Protein AF-A0A9D1VPW2-F1 (afdb_monomer_lite)

Structure (mmCIF, N/CA/C/O backbone):
data_AF-A0A9D1VPW2-F1
#
_entry.id   AF-A0A9D1VPW2-F1
#
loop_
_atom_site.group_PDB
_atom_site.id
_atom_site.type_symbol
_atom_site.label_atom_id
_atom_site.label_alt_id
_atom_site.label_comp_id
_atom_site.label_asym_id
_atom_site.label_entity_id
_atom_site.label_seq_id
_atom_site.pdbx_PDB_ins_code
_atom_site.Cartn_x
_atom_site.Cartn_y
_atom_site.Cartn_z
_atom_site.occupancy
_atom_site.B_iso_or_equiv
_atom_site.auth_seq_id
_atom_site.auth_comp_id
_atom_site.auth_asym_id
_atom_site.auth_atom_id
_atom_site.pdbx_PDB_model_num
ATOM 1 N N . MET A 1 1 ? -0.327 17.593 -20.119 1.00 51.06 1 MET A N 1
ATOM 2 C CA . MET A 1 1 ? -1.692 17.065 -19.848 1.00 51.06 1 MET A CA 1
ATOM 3 C C . MET A 1 1 ? -1.658 15.830 -18.951 1.00 51.06 1 MET A C 1
ATOM 5 O O . MET A 1 1 ? -2.557 15.690 -18.134 1.00 51.06 1 MET A O 1
ATOM 9 N N . THR A 1 2 ? -0.638 14.973 -19.061 1.00 62.41 2 THR A N 1
ATOM 10 C CA . THR A 1 2 ? -0.392 13.809 -18.189 1.00 62.41 2 THR A CA 1
ATOM 11 C C . THR A 1 2 ? -0.230 14.168 -16.709 1.00 62.41 2 THR A C 1
ATOM 13 O O . THR A 1 2 ? -0.818 13.493 -15.874 1.00 62.41 2 THR A O 1
ATOM 16 N N . ASP A 1 3 ? 0.438 15.274 -16.379 1.00 76.75 3 ASP A N 1
ATOM 17 C CA . ASP A 1 3 ? 0.755 15.612 -14.979 1.00 76.75 3 ASP A CA 1
ATOM 18 C C . ASP A 1 3 ? -0.491 15.855 -14.121 1.00 76.75 3 ASP A C 1
ATOM 20 O O . ASP A 1 3 ? -0.584 15.372 -12.997 1.00 76.75 3 ASP A O 1
ATOM 24 N N . TRP A 1 4 ? -1.509 16.532 -14.663 1.00 81.88 4 TRP A N 1
ATOM 25 C CA . TRP A 1 4 ? -2.765 16.753 -13.937 1.00 81.88 4 TRP A CA 1
ATOM 26 C C . TRP A 1 4 ? -3.542 15.450 -13.712 1.00 81.88 4 TRP A C 1
ATOM 28 O O . TRP A 1 4 ? -4.166 15.265 -12.668 1.00 81.88 4 TRP A O 1
ATOM 38 N N . LEU A 1 5 ? -3.485 14.527 -14.678 1.00 84.75 5 LEU A N 1
ATOM 39 C CA . LEU A 1 5 ? -4.103 13.208 -14.548 1.00 84.75 5 LEU A CA 1
ATOM 40 C C . LEU A 1 5 ? -3.389 12.365 -13.488 1.00 84.75 5 LEU A C 1
ATOM 42 O O . LEU A 1 5 ? -4.061 11.718 -12.691 1.00 84.75 5 LEU A O 1
ATOM 46 N N . ILE A 1 6 ? -2.057 12.416 -13.434 1.00 84.06 6 ILE A N 1
ATOM 47 C CA . ILE A 1 6 ? -1.252 11.719 -12.422 1.00 84.06 6 ILE A CA 1
ATOM 48 C C . ILE A 1 6 ? -1.510 12.311 -11.034 1.00 84.06 6 ILE A C 1
ATOM 50 O O . ILE A 1 6 ? -1.742 11.566 -10.086 1.00 84.06 6 ILE A O 1
ATOM 54 N N . LEU A 1 7 ? -1.578 13.640 -10.906 1.00 83.88 7 LEU A N 1
ATOM 55 C CA . LEU A 1 7 ? -1.932 14.297 -9.644 1.00 83.88 7 LEU A CA 1
ATOM 56 C C . LEU A 1 7 ? -3.319 13.881 -9.150 1.00 83.88 7 LEU A C 1
ATOM 58 O O . LEU A 1 7 ? -3.482 13.545 -7.976 1.00 83.88 7 LEU A O 1
ATOM 62 N N . PHE A 1 8 ? -4.313 13.874 -10.040 1.00 87.50 8 PHE A N 1
ATOM 63 C CA . PHE A 1 8 ? -5.665 13.438 -9.702 1.00 87.50 8 PHE A CA 1
ATOM 64 C C . PHE A 1 8 ? -5.707 11.949 -9.337 1.00 87.50 8 PHE A C 1
ATOM 66 O O . PHE A 1 8 ? -6.354 11.567 -8.363 1.00 87.50 8 PHE A O 1
ATOM 73 N N . SER A 1 9 ? -4.970 11.118 -10.072 1.00 88.94 9 SER A N 1
ATOM 74 C CA . SER A 1 9 ? -4.816 9.693 -9.787 1.00 88.94 9 SER A CA 1
ATOM 75 C C . SER A 1 9 ? -4.226 9.458 -8.394 1.00 88.94 9 SER A C 1
ATOM 77 O O . SER A 1 9 ? -4.825 8.756 -7.580 1.00 88.94 9 SER A O 1
ATOM 79 N N . ASN A 1 10 ? -3.121 10.136 -8.071 1.00 86.75 10 ASN A N 1
ATOM 80 C CA . ASN A 1 10 ? -2.448 10.052 -6.776 1.00 86.75 10 ASN A CA 1
ATOM 81 C C . ASN A 1 10 ? -3.337 10.564 -5.633 1.00 86.75 10 ASN A C 1
ATOM 83 O O . ASN A 1 10 ? -3.337 9.986 -4.547 1.00 86.75 10 ASN A O 1
ATOM 87 N N . PHE A 1 11 ? -4.143 11.604 -5.875 1.00 89.38 11 PHE A N 1
ATOM 88 C CA . PHE A 1 11 ? -5.146 12.072 -4.917 1.00 89.38 11 PHE A CA 1
ATOM 89 C C . PHE A 1 11 ? -6.186 10.986 -4.602 1.00 89.38 11 PHE A C 1
ATOM 91 O O . PHE A 1 11 ? -6.494 10.747 -3.428 1.00 89.38 11 PHE A O 1
ATOM 98 N N . ILE A 1 12 ? -6.724 10.306 -5.622 1.00 91.19 12 ILE A N 1
ATOM 99 C CA . ILE A 1 12 ? -7.716 9.249 -5.391 1.00 91.19 12 ILE A CA 1
ATOM 100 C C . ILE A 1 12 ? -7.062 8.031 -4.733 1.00 91.19 12 ILE A C 1
ATOM 102 O O . ILE A 1 12 ? -7.609 7.520 -3.758 1.00 91.19 12 ILE A O 1
ATOM 106 N N . ALA A 1 13 ? -5.897 7.593 -5.213 1.00 90.31 13 ALA A N 1
ATOM 107 C CA . ALA A 1 13 ? -5.154 6.471 -4.642 1.00 90.31 13 ALA A CA 1
ATOM 108 C C . ALA A 1 13 ? -4.843 6.709 -3.152 1.00 90.31 13 ALA A C 1
ATOM 110 O O . ALA A 1 13 ? -5.187 5.882 -2.305 1.00 90.31 13 ALA A O 1
ATOM 111 N N . GLY A 1 14 ? -4.326 7.896 -2.806 1.00 88.75 14 GLY A N 1
ATOM 112 C CA . GLY A 1 14 ? -4.100 8.311 -1.420 1.00 88.75 14 GLY A CA 1
ATOM 113 C C . GLY A 1 14 ? -5.382 8.321 -0.584 1.00 88.75 14 GLY A C 1
ATOM 114 O O . GLY A 1 14 ? -5.411 7.791 0.526 1.00 88.75 14 GLY A O 1
ATOM 115 N N . SER A 1 15 ? -6.485 8.829 -1.139 1.00 90.38 15 SER A N 1
ATOM 116 C CA . SER A 1 15 ? -7.789 8.826 -0.461 1.00 90.38 15 SER A CA 1
ATOM 117 C C . SER A 1 15 ? -8.291 7.408 -0.177 1.00 90.38 15 SER A C 1
ATOM 119 O O . SER A 1 15 ? -8.693 7.112 0.948 1.00 90.38 15 SER A O 1
ATOM 121 N N . VAL A 1 16 ? -8.235 6.512 -1.171 1.00 92.62 16 VAL A N 1
ATOM 122 C CA . VAL A 1 16 ? -8.598 5.093 -1.023 1.00 92.62 16 VAL A CA 1
ATOM 123 C C . VAL A 1 16 ? -7.750 4.455 0.070 1.00 92.62 16 VAL A C 1
ATOM 125 O O . VAL A 1 16 ? -8.297 3.833 0.980 1.00 92.62 16 VAL A O 1
ATOM 128 N N . ARG A 1 17 ? -6.433 4.658 0.023 1.00 91.88 17 ARG A N 1
ATOM 129 C CA . ARG A 1 17 ? -5.486 4.090 0.980 1.00 91.88 17 ARG A CA 1
ATOM 130 C C . ARG A 1 17 ? -5.805 4.486 2.421 1.00 91.88 17 ARG A C 1
ATOM 132 O O . ARG A 1 17 ? -5.914 3.606 3.275 1.00 91.88 17 ARG A O 1
ATOM 139 N N . ILE A 1 18 ? -6.021 5.773 2.689 1.00 91.00 18 ILE A N 1
ATOM 140 C CA . ILE A 1 18 ? -6.328 6.269 4.040 1.00 91.00 18 ILE A CA 1
ATOM 141 C C . ILE A 1 18 ? -7.706 5.789 4.508 1.00 91.00 18 ILE A C 1
ATOM 143 O O . ILE A 1 18 ? -7.852 5.348 5.649 1.00 91.00 18 ILE A O 1
ATOM 147 N N . ILE A 1 19 ? -8.718 5.820 3.636 1.00 91.75 19 ILE A N 1
ATOM 148 C CA . ILE A 1 19 ? -10.070 5.353 3.973 1.00 91.75 19 ILE A CA 1
ATOM 149 C C . ILE A 1 19 ? -10.047 3.861 4.331 1.00 91.75 19 ILE A C 1
ATOM 151 O O . ILE A 1 19 ? -10.606 3.472 5.359 1.00 91.75 19 ILE A O 1
ATOM 155 N N . VAL A 1 20 ? -9.365 3.031 3.534 1.00 92.12 20 VAL A N 1
ATOM 156 C CA . VAL A 1 20 ? -9.185 1.601 3.823 1.00 92.12 20 VAL A CA 1
ATOM 157 C C . VAL A 1 20 ? -8.483 1.403 5.168 1.00 92.12 20 VAL A C 1
ATOM 159 O O . VAL A 1 20 ? -8.943 0.582 5.963 1.00 92.12 20 VAL A O 1
ATOM 162 N N . CYS A 1 21 ? -7.443 2.190 5.468 1.00 91.19 21 CYS A N 1
ATOM 163 C CA . CYS A 1 21 ? -6.749 2.134 6.756 1.00 91.19 21 CYS A CA 1
ATOM 164 C C . CYS A 1 21 ? -7.699 2.387 7.932 1.00 91.19 21 CYS A C 1
ATOM 166 O O . CYS A 1 21 ? -7.775 1.577 8.854 1.00 91.19 21 CYS A O 1
ATOM 168 N N . LEU A 1 22 ? -8.483 3.469 7.885 1.00 89.31 22 LEU A N 1
ATOM 169 C CA . LEU A 1 22 ? -9.436 3.803 8.948 1.00 89.31 22 LEU A CA 1
ATOM 170 C C . LEU A 1 22 ? -10.475 2.697 9.140 1.00 89.31 22 LEU A C 1
ATOM 172 O O . LEU A 1 22 ? -10.828 2.341 10.266 1.00 89.31 22 LEU A O 1
ATOM 176 N N . PHE A 1 23 ? -10.961 2.106 8.052 1.00 88.69 23 PHE A N 1
ATOM 177 C CA . PHE A 1 23 ? -11.876 0.978 8.145 1.00 88.69 23 PHE A CA 1
ATOM 178 C C . PHE A 1 23 ? -11.222 -0.267 8.764 1.00 88.69 23 PHE A C 1
ATOM 180 O O . PHE A 1 23 ? -11.854 -0.924 9.596 1.00 88.69 23 PHE A O 1
ATOM 187 N N . LEU A 1 24 ? -9.967 -0.571 8.419 1.00 87.94 24 LEU A N 1
ATOM 188 C CA . LEU A 1 24 ? -9.200 -1.650 9.047 1.00 87.94 24 LEU A CA 1
ATOM 189 C C . LEU A 1 24 ? -8.972 -1.390 10.537 1.00 87.94 24 LEU A C 1
ATOM 191 O O . LEU A 1 24 ? -9.174 -2.301 11.334 1.00 87.94 24 LEU A O 1
ATOM 195 N N . ILE A 1 25 ? -8.630 -0.162 10.929 1.00 86.50 25 ILE A N 1
ATOM 196 C CA . ILE A 1 25 ? -8.447 0.227 12.333 1.00 86.50 25 ILE A CA 1
ATOM 197 C C . ILE A 1 25 ? -9.754 0.042 13.117 1.00 86.50 25 ILE A C 1
ATOM 199 O O . ILE A 1 25 ? -9.755 -0.628 14.151 1.00 86.50 25 ILE A O 1
ATOM 203 N N . SER A 1 26 ? -10.884 0.544 12.600 1.00 85.25 26 SER A N 1
ATOM 204 C CA . SER A 1 26 ? -12.208 0.326 13.211 1.00 85.25 26 SER A CA 1
ATOM 205 C C . SER A 1 26 ? -12.510 -1.160 13.385 1.00 85.25 26 SER A C 1
ATOM 207 O O . SER A 1 26 ? -13.009 -1.583 14.427 1.00 85.25 26 SER A O 1
ATOM 209 N N . ARG A 1 27 ? -12.170 -1.976 12.386 1.00 83.38 27 ARG A N 1
ATOM 210 C CA . ARG A 1 27 ? -12.429 -3.413 12.408 1.00 83.38 27 ARG A CA 1
ATOM 211 C C . ARG A 1 27 ? -11.525 -4.166 13.386 1.00 83.38 27 ARG A C 1
ATOM 213 O O . ARG A 1 27 ? -12.014 -5.010 14.131 1.00 83.38 27 ARG A O 1
ATOM 220 N N . LEU A 1 28 ? -10.225 -3.887 13.373 1.00 81.38 28 LEU A N 1
ATOM 221 C CA . LEU A 1 28 ? -9.210 -4.610 14.143 1.00 81.38 28 LEU A CA 1
ATOM 222 C C . LEU A 1 28 ? -9.193 -4.204 15.617 1.00 81.38 28 LEU A C 1
ATOM 224 O O . LEU A 1 28 ? -8.917 -5.048 16.470 1.00 81.38 28 LEU A O 1
ATOM 228 N N . LEU A 1 29 ? -9.517 -2.949 15.928 1.00 80.19 29 LEU A N 1
ATOM 229 C CA . LEU A 1 29 ? -9.608 -2.450 17.303 1.00 80.19 29 LEU A CA 1
ATOM 230 C C . LEU A 1 29 ? -11.037 -2.430 17.848 1.00 80.19 29 LEU A C 1
ATOM 232 O O . LEU A 1 29 ? -11.242 -1.988 18.973 1.00 80.19 29 LEU A O 1
ATOM 236 N N . SER A 1 30 ? -12.024 -2.890 17.071 1.00 77.88 30 SER A N 1
ATOM 237 C CA . SER A 1 30 ? -13.451 -2.735 17.397 1.00 77.88 30 SER A CA 1
ATOM 238 C C . SER A 1 30 ? -13.831 -1.277 17.715 1.00 77.88 30 SER A C 1
ATOM 240 O O . SER A 1 30 ? -14.738 -1.017 18.503 1.00 77.88 30 SER A O 1
ATOM 242 N N . ALA A 1 31 ? -13.113 -0.328 17.113 1.00 79.19 31 ALA A N 1
ATOM 243 C CA . ALA A 1 31 ? -13.279 1.102 17.319 1.00 79.19 31 ALA A CA 1
ATOM 244 C C . ALA A 1 31 ? -14.425 1.665 16.463 1.00 79.19 31 ALA A C 1
ATOM 246 O O . ALA A 1 31 ? -14.935 0.998 15.550 1.00 79.19 31 ALA A O 1
ATOM 247 N N . LYS A 1 32 ? -14.834 2.912 16.733 1.00 82.62 32 LYS A N 1
ATOM 248 C CA . LYS A 1 32 ? -15.934 3.560 16.001 1.00 82.62 32 LYS A CA 1
ATOM 249 C C . LYS A 1 32 ? -15.642 3.593 14.495 1.00 82.62 32 LYS A C 1
ATOM 251 O O . LYS A 1 32 ? -14.521 3.854 14.055 1.00 82.62 32 LYS A O 1
ATOM 256 N N . LYS A 1 33 ? -16.667 3.298 13.689 1.00 83.50 33 LYS A N 1
ATOM 257 C CA . LYS A 1 33 ? -16.562 3.341 12.224 1.00 83.50 33 LYS A CA 1
ATOM 258 C C . LYS A 1 33 ? -16.308 4.778 11.758 1.00 83.50 33 LYS A C 1
ATOM 260 O O . LYS A 1 33 ? -16.861 5.698 12.360 1.00 83.50 33 LYS A O 1
ATOM 265 N N . PRO A 1 34 ? -15.523 4.984 10.686 1.00 83.94 34 PRO A N 1
ATOM 266 C CA . PRO A 1 34 ? -15.299 6.323 10.159 1.00 83.94 34 PRO A CA 1
ATOM 267 C C . PRO A 1 34 ? -16.621 6.919 9.651 1.00 83.94 34 PRO A C 1
ATOM 269 O O . PRO A 1 34 ? -17.276 6.367 8.766 1.00 83.94 34 PRO A O 1
ATOM 272 N N . GLU A 1 35 ? -17.035 8.042 10.238 1.00 87.25 35 GLU A N 1
ATOM 273 C CA . GLU A 1 35 ? -18.237 8.773 9.829 1.00 87.25 35 GLU A CA 1
ATOM 274 C C . GLU A 1 35 ? -18.001 9.602 8.556 1.00 87.25 35 GLU A C 1
ATOM 276 O O . GLU A 1 35 ? -16.866 9.869 8.161 1.00 87.25 35 GLU A O 1
ATOM 281 N N . LYS A 1 36 ? -19.079 10.124 7.952 1.00 87.62 36 LYS A N 1
ATOM 282 C CA . LYS A 1 36 ? -18.999 11.021 6.780 1.00 87.62 36 LYS A CA 1
ATOM 283 C C . LYS A 1 36 ? -18.067 12.221 7.005 1.00 87.62 36 LYS A C 1
ATOM 285 O O . LYS A 1 36 ? -17.377 12.633 6.080 1.00 87.62 36 LYS A O 1
ATOM 290 N N . LYS A 1 37 ? -18.019 12.754 8.232 1.00 86.50 37 LYS A N 1
ATOM 291 C CA . LYS A 1 37 ? -17.115 13.854 8.615 1.00 86.50 37 LYS A CA 1
ATOM 292 C C . LYS A 1 37 ? -15.643 13.438 8.572 1.00 86.50 37 LYS A C 1
ATOM 294 O O . LYS A 1 37 ? -14.814 14.210 8.106 1.00 86.50 37 LYS A O 1
ATOM 299 N N . SER A 1 38 ? -15.340 12.214 9.005 1.00 84.88 38 SER A N 1
ATOM 300 C CA . SER A 1 38 ? -13.993 11.643 8.938 1.00 84.88 38 SER A CA 1
ATOM 301 C C . SER A 1 38 ? -13.552 11.477 7.485 1.00 84.88 38 SER A C 1
ATOM 303 O O . SER A 1 38 ? -12.475 11.934 7.119 1.00 84.88 38 SER A O 1
ATOM 305 N N . ILE A 1 39 ? -14.429 10.941 6.630 1.00 89.38 39 ILE A N 1
ATOM 306 C CA . ILE A 1 39 ? -14.157 10.797 5.192 1.00 89.38 39 ILE A CA 1
ATOM 307 C C . ILE A 1 39 ? -13.929 12.168 4.538 1.00 89.38 39 ILE A C 1
ATOM 309 O O . ILE A 1 39 ? -12.975 12.335 3.785 1.00 89.38 39 ILE A O 1
ATOM 313 N N . ALA A 1 40 ? -14.753 13.171 4.856 1.00 90.00 40 ALA A N 1
ATOM 314 C CA . ALA A 1 40 ? -14.568 14.528 4.344 1.00 90.00 40 ALA A CA 1
ATOM 315 C C . ALA A 1 40 ? -13.229 15.146 4.789 1.00 90.00 40 ALA A C 1
ATOM 317 O O . ALA A 1 40 ? -12.556 15.779 3.979 1.00 90.00 40 ALA A O 1
ATOM 318 N N . MET A 1 41 ? -12.816 14.927 6.045 1.00 90.56 41 MET A N 1
ATOM 319 C CA . MET A 1 41 ? -11.515 15.389 6.540 1.00 90.56 41 MET A CA 1
ATOM 320 C C . MET A 1 41 ? -10.350 14.686 5.836 1.00 90.56 41 MET A C 1
ATOM 322 O O . MET A 1 41 ? -9.376 15.348 5.494 1.00 90.56 41 MET A O 1
ATOM 326 N N . VAL A 1 42 ? -10.459 13.381 5.568 1.00 90.56 42 VAL A N 1
ATOM 327 C CA . VAL A 1 42 ? -9.453 12.640 4.790 1.00 90.56 42 VAL A CA 1
ATOM 328 C C . VAL A 1 42 ? -9.321 13.226 3.390 1.00 90.56 42 VAL A C 1
ATOM 330 O O . VAL A 1 42 ? -8.214 13.556 2.980 1.00 90.56 42 VAL A O 1
ATOM 333 N N . LEU A 1 43 ? -10.435 13.417 2.678 1.00 91.94 43 LEU A N 1
ATOM 334 C CA . LEU A 1 43 ? -10.417 13.990 1.329 1.00 91.94 43 LEU A CA 1
ATOM 335 C C . LEU A 1 43 ? -9.796 15.392 1.322 1.00 91.94 43 LEU A C 1
ATOM 337 O O . LEU A 1 43 ? -8.948 15.686 0.483 1.00 91.94 43 LEU A O 1
ATOM 341 N N . ALA A 1 44 ? -10.164 16.242 2.285 1.00 92.00 44 ALA A N 1
ATOM 342 C CA . ALA A 1 44 ? -9.576 17.571 2.421 1.00 92.00 44 ALA A CA 1
ATOM 343 C C . ALA A 1 44 ? -8.068 17.506 2.728 1.00 92.00 44 ALA A C 1
ATOM 345 O O . ALA A 1 44 ? -7.285 18.236 2.123 1.00 92.00 44 ALA A O 1
ATOM 346 N N . GLY A 1 45 ? -7.653 16.610 3.627 1.00 89.88 45 GLY A N 1
ATOM 347 C CA . GLY A 1 45 ? -6.255 16.425 4.009 1.00 89.88 45 GLY A CA 1
ATOM 348 C C . GLY A 1 45 ? -5.389 15.913 2.858 1.00 89.88 45 GLY A C 1
ATOM 349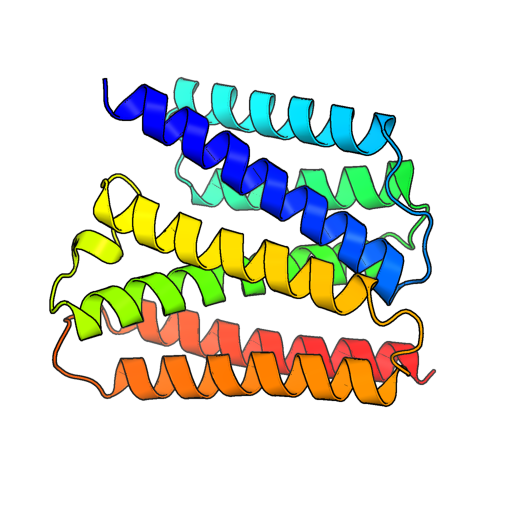 O O . GLY A 1 45 ? -4.339 16.487 2.589 1.00 89.88 45 GLY A O 1
ATOM 350 N N . VAL A 1 46 ? -5.840 14.892 2.124 1.00 91.31 46 VAL A N 1
ATOM 351 C CA . VAL A 1 46 ? -5.109 14.350 0.964 1.00 91.31 46 VAL A CA 1
ATOM 352 C C . VAL A 1 46 ? -5.034 15.375 -0.168 1.00 91.31 46 VAL A C 1
ATOM 354 O O . VAL A 1 46 ? -3.992 15.493 -0.818 1.00 91.31 46 VAL A O 1
ATOM 357 N N . ALA A 1 47 ? -6.098 16.157 -0.390 1.00 89.94 47 ALA A N 1
ATOM 358 C CA . ALA A 1 47 ? -6.087 17.247 -1.367 1.00 89.94 47 ALA A CA 1
ATOM 359 C C . ALA A 1 47 ? -5.044 18.304 -0.989 1.00 89.94 47 ALA A C 1
ATOM 361 O O . ALA A 1 47 ? -4.222 18.688 -1.817 1.00 89.94 47 ALA A O 1
ATOM 362 N N . PHE A 1 48 ? -5.033 18.720 0.279 1.00 90.19 48 PHE A N 1
ATOM 363 C CA . PHE A 1 48 ? -4.079 19.693 0.799 1.00 90.19 48 PHE A CA 1
ATOM 364 C C . PHE A 1 48 ? -2.629 19.207 0.682 1.00 90.19 48 PHE A C 1
ATOM 366 O O . PHE A 1 48 ? -1.786 19.934 0.159 1.00 90.19 48 PHE A O 1
ATOM 373 N N . ILE A 1 49 ? -2.352 17.961 1.085 1.00 88.12 49 ILE A N 1
ATOM 374 C CA . ILE A 1 49 ? -1.033 17.328 0.933 1.00 88.12 49 ILE A CA 1
ATOM 375 C C . ILE A 1 49 ? -0.621 17.315 -0.543 1.00 88.12 49 ILE A C 1
ATOM 377 O O . ILE A 1 49 ? 0.488 17.722 -0.878 1.00 88.12 49 ILE A O 1
ATOM 381 N N . SER A 1 50 ? -1.523 16.909 -1.440 1.00 86.31 50 SER A N 1
ATOM 382 C CA . SER A 1 50 ? -1.229 16.818 -2.874 1.00 86.31 50 SER A CA 1
ATOM 383 C C . SER A 1 50 ? -0.905 18.177 -3.499 1.00 86.31 50 SER A C 1
ATOM 385 O O . SER A 1 50 ? 0.019 18.260 -4.305 1.00 86.31 50 SER A O 1
ATOM 387 N N . ILE A 1 51 ? -1.619 19.238 -3.108 1.00 85.75 51 ILE A N 1
ATOM 388 C CA . ILE A 1 51 ? -1.367 20.606 -3.582 1.00 85.75 51 ILE A CA 1
ATOM 389 C C . ILE A 1 51 ? -0.019 21.114 -3.063 1.00 85.75 51 ILE A C 1
ATOM 391 O O . ILE A 1 51 ? 0.790 21.604 -3.845 1.00 85.75 51 ILE A O 1
ATOM 395 N N . ILE A 1 52 ? 0.248 20.973 -1.762 1.00 87.06 52 ILE A N 1
ATOM 396 C CA . ILE A 1 52 ? 1.498 21.454 -1.157 1.00 87.06 52 ILE A CA 1
ATOM 397 C C . ILE A 1 52 ? 2.712 20.769 -1.772 1.00 87.06 52 ILE A C 1
ATOM 399 O O . ILE A 1 52 ? 3.671 21.442 -2.141 1.00 87.06 52 ILE A O 1
ATOM 403 N N . LEU A 1 53 ? 2.678 19.444 -1.904 1.00 83.75 53 LEU A N 1
ATOM 404 C CA . LEU A 1 53 ? 3.808 18.703 -2.459 1.00 83.75 53 LEU A CA 1
ATOM 405 C C . LEU A 1 53 ? 4.060 19.070 -3.919 1.00 83.75 53 LEU A C 1
ATOM 407 O O . LEU A 1 53 ? 5.215 19.194 -4.310 1.00 83.75 53 LEU A O 1
ATOM 411 N N . ASN A 1 54 ? 2.999 19.304 -4.697 1.00 82.62 54 ASN A N 1
ATOM 412 C CA . ASN A 1 54 ? 3.134 19.751 -6.079 1.00 82.62 54 ASN A CA 1
ATOM 413 C C . ASN A 1 54 ? 3.744 21.159 -6.180 1.00 82.62 54 ASN A C 1
ATOM 415 O O . ASN A 1 54 ? 4.611 21.376 -7.017 1.00 82.62 54 ASN A O 1
ATOM 419 N N . VAL A 1 55 ? 3.343 22.091 -5.308 1.00 83.69 55 VAL A N 1
ATOM 420 C CA . VAL A 1 55 ? 3.879 23.464 -5.295 1.00 83.69 55 VAL A CA 1
ATOM 421 C C . VAL A 1 55 ? 5.344 23.503 -4.853 1.00 83.69 55 VAL A C 1
ATOM 423 O O . VAL A 1 55 ? 6.124 24.277 -5.399 1.00 83.69 55 VAL A O 1
ATOM 426 N N . ILE A 1 56 ? 5.723 22.691 -3.862 1.00 83.88 56 ILE A N 1
ATOM 427 C CA . ILE A 1 56 ? 7.084 22.688 -3.299 1.00 83.88 56 ILE A CA 1
ATOM 428 C C . ILE A 1 56 ? 8.023 21.756 -4.093 1.00 83.88 56 ILE A C 1
ATOM 430 O O . ILE A 1 56 ? 9.240 21.879 -3.990 1.00 83.88 56 ILE A O 1
ATOM 434 N N . GLY A 1 57 ? 7.486 20.845 -4.911 1.00 75.25 57 GLY A N 1
ATOM 435 C CA . GLY A 1 57 ? 8.278 19.866 -5.664 1.00 75.25 57 GLY A CA 1
ATOM 436 C C . GLY A 1 57 ? 8.935 18.813 -4.765 1.00 75.25 57 GLY A C 1
ATOM 437 O O . GLY A 1 57 ? 10.048 18.368 -5.034 1.00 75.25 57 GLY A O 1
ATOM 438 N N . LEU A 1 58 ? 8.282 18.454 -3.655 1.00 74.94 58 LEU A N 1
ATOM 439 C CA . LEU A 1 58 ? 8.809 17.475 -2.701 1.00 74.94 58 LEU A CA 1
ATOM 440 C C . LEU A 1 58 ? 8.579 16.038 -3.187 1.00 74.94 58 LEU A C 1
ATOM 442 O O . LEU A 1 58 ? 7.529 15.718 -3.736 1.00 74.94 58 LEU A O 1
ATOM 446 N N . SER A 1 59 ? 9.556 15.169 -2.908 1.00 76.69 59 SER A N 1
ATOM 447 C CA . SER A 1 59 ? 9.521 13.733 -3.222 1.00 76.69 59 SER A CA 1
ATOM 448 C C . SER A 1 59 ? 8.334 13.003 -2.571 1.00 76.69 59 SER A C 1
ATOM 450 O O . SER A 1 59 ? 7.898 13.353 -1.469 1.00 76.69 59 SER A O 1
ATOM 452 N N . ASP A 1 60 ? 7.884 11.913 -3.201 1.00 73.94 60 ASP A N 1
ATOM 453 C CA . ASP A 1 60 ? 6.860 10.984 -2.694 1.00 73.94 60 ASP A CA 1
ATOM 454 C C . ASP A 1 60 ? 7.164 10.395 -1.306 1.00 73.94 60 ASP A C 1
ATOM 456 O O . ASP A 1 60 ? 6.255 9.980 -0.577 1.00 73.94 60 ASP A O 1
ATOM 460 N N . PHE A 1 61 ? 8.425 10.429 -0.873 1.00 75.81 61 PHE A N 1
ATOM 461 C CA . PHE A 1 61 ? 8.786 10.104 0.503 1.00 75.81 61 PHE A CA 1
ATOM 462 C C . PHE A 1 61 ? 8.043 10.993 1.519 1.00 75.81 61 PHE A C 1
ATOM 464 O O . PHE A 1 61 ? 7.462 10.499 2.490 1.00 75.81 61 PHE A O 1
ATOM 471 N N . TYR A 1 62 ? 7.975 12.304 1.266 1.00 79.75 62 TYR A N 1
ATOM 472 C CA . TYR A 1 62 ? 7.265 13.249 2.133 1.00 79.75 62 TYR A CA 1
ATOM 473 C C . TYR A 1 62 ? 5.750 13.044 2.085 1.00 79.75 62 TYR A C 1
ATOM 475 O O . TYR A 1 62 ? 5.080 13.208 3.107 1.00 79.75 62 TYR A O 1
ATOM 483 N N . ARG A 1 63 ? 5.215 12.635 0.927 1.00 83.44 63 ARG A N 1
ATOM 484 C CA . ARG A 1 63 ? 3.804 12.258 0.773 1.00 83.44 63 ARG A CA 1
ATOM 485 C C . ARG A 1 63 ? 3.427 11.146 1.740 1.00 83.44 63 ARG A C 1
ATOM 487 O O . ARG A 1 63 ? 2.502 11.315 2.529 1.00 83.44 63 ARG A O 1
ATOM 494 N N . THR A 1 64 ? 4.207 10.071 1.738 1.00 80.06 64 THR A N 1
ATOM 495 C CA . THR A 1 64 ? 3.980 8.898 2.591 1.00 80.06 64 THR A CA 1
ATOM 496 C C . THR A 1 64 ? 3.994 9.268 4.077 1.00 80.06 64 THR A C 1
ATOM 498 O O . THR A 1 64 ? 3.111 8.856 4.833 1.00 80.06 64 THR A O 1
ATOM 501 N N . ILE A 1 65 ? 4.941 10.113 4.506 1.00 83.38 65 ILE A N 1
ATOM 502 C CA . ILE A 1 65 ? 5.010 10.595 5.896 1.00 83.38 65 ILE A CA 1
ATOM 503 C C . ILE A 1 65 ? 3.764 11.412 6.264 1.00 83.38 65 ILE A C 1
ATOM 505 O O . ILE A 1 65 ? 3.139 11.158 7.295 1.00 83.38 65 ILE A O 1
ATOM 509 N N . LEU A 1 66 ? 3.388 12.390 5.435 1.00 86.19 66 LEU A N 1
ATOM 510 C CA . LEU A 1 66 ? 2.245 13.264 5.709 1.00 86.19 66 LEU A CA 1
ATOM 511 C C . LEU A 1 66 ? 0.919 12.495 5.730 1.00 86.19 66 LEU A C 1
ATOM 513 O O . LEU A 1 66 ? 0.074 12.749 6.588 1.00 86.19 66 LEU A O 1
ATOM 517 N N . GLU A 1 67 ? 0.744 11.529 4.832 1.00 85.44 67 GLU A N 1
ATOM 518 C CA . GLU A 1 67 ? -0.444 10.675 4.791 1.00 85.44 67 GLU A CA 1
ATOM 519 C C . GLU A 1 67 ? -0.516 9.748 6.013 1.00 85.44 67 GLU A C 1
ATOM 521 O O . GLU A 1 67 ? -1.589 9.596 6.600 1.00 85.44 67 GLU A O 1
ATOM 526 N N . THR A 1 68 ? 0.625 9.230 6.484 1.00 81.94 68 THR A N 1
ATOM 527 C CA . THR A 1 68 ? 0.702 8.473 7.745 1.00 81.94 68 THR A CA 1
ATOM 528 C C . THR A 1 68 ? 0.240 9.327 8.928 1.00 81.94 68 THR A C 1
ATOM 530 O O . THR A 1 68 ? -0.575 8.891 9.744 1.00 81.94 68 THR A O 1
ATOM 533 N N . ILE A 1 69 ? 0.717 10.574 9.017 1.00 85.44 69 ILE A N 1
ATOM 534 C CA . ILE A 1 69 ? 0.297 11.515 10.065 1.00 85.44 69 ILE A CA 1
ATOM 535 C C . ILE A 1 69 ? -1.210 11.785 9.963 1.00 85.44 69 ILE A C 1
ATOM 537 O O . ILE A 1 69 ? -1.908 11.764 10.980 1.00 85.44 69 ILE A O 1
ATOM 541 N N . LEU A 1 70 ? -1.734 11.982 8.750 1.00 86.69 70 LEU A N 1
ATOM 542 C CA . LEU A 1 70 ? -3.158 12.214 8.518 1.00 86.69 70 LEU A CA 1
ATOM 543 C C . LEU A 1 70 ? -4.019 11.024 8.971 1.00 86.69 70 LEU A C 1
ATOM 545 O O . LEU A 1 70 ? -5.042 11.245 9.624 1.00 86.69 70 LEU A O 1
ATOM 549 N N . ILE A 1 71 ? -3.599 9.782 8.695 1.00 82.88 71 ILE A N 1
ATOM 550 C CA . ILE A 1 71 ? -4.263 8.561 9.188 1.00 82.88 71 ILE A CA 1
ATOM 551 C C . ILE A 1 71 ? -4.363 8.590 10.708 1.00 82.88 71 ILE A C 1
ATOM 553 O O . ILE A 1 71 ? -5.445 8.392 11.258 1.00 82.88 71 ILE A O 1
ATOM 557 N N . VAL A 1 72 ? -3.249 8.857 11.388 1.00 79.94 72 VAL A N 1
ATOM 558 C CA . VAL A 1 72 ? -3.178 8.837 12.854 1.00 79.94 72 VAL A CA 1
ATOM 559 C C . VAL A 1 72 ? -4.082 9.902 13.461 1.00 79.94 72 VAL A C 1
ATOM 561 O O . VAL A 1 72 ? -4.829 9.618 14.400 1.00 79.94 72 VAL A O 1
ATOM 564 N N . VAL A 1 73 ? -4.042 11.121 12.918 1.00 83.75 73 VAL A N 1
ATOM 565 C CA . VAL A 1 73 ? -4.901 12.224 13.362 1.00 83.75 73 VAL A CA 1
ATOM 566 C C . VAL A 1 73 ? -6.371 11.857 13.162 1.00 83.75 73 VAL A C 1
ATOM 568 O O . VAL A 1 73 ? -7.164 11.993 14.091 1.00 83.75 73 VAL A O 1
ATOM 571 N N . CYS A 1 74 ? -6.735 11.312 11.998 1.00 83.12 74 CYS A N 1
ATOM 572 C CA . CYS A 1 74 ? -8.110 10.907 11.716 1.00 83.12 74 CYS A CA 1
ATOM 573 C C . CYS A 1 74 ? -8.579 9.754 12.619 1.00 83.12 74 CYS A C 1
ATOM 575 O O . CYS A 1 74 ? -9.679 9.819 13.169 1.00 83.12 74 CYS A O 1
ATOM 577 N N . ALA A 1 75 ? -7.753 8.726 12.820 1.00 79.94 75 ALA A N 1
ATOM 578 C CA . ALA A 1 75 ? -8.069 7.604 13.699 1.00 79.94 75 ALA A CA 1
ATOM 579 C C . ALA A 1 75 ? -8.287 8.082 15.142 1.00 79.94 75 ALA A C 1
ATOM 581 O O . ALA A 1 75 ? -9.303 7.767 15.763 1.00 79.94 75 ALA A O 1
ATOM 582 N N . ARG A 1 76 ? -7.399 8.942 15.655 1.00 79.75 76 ARG A N 1
ATOM 583 C CA . ARG A 1 76 ? -7.522 9.500 17.005 1.00 79.75 76 ARG A CA 1
ATOM 584 C C . ARG A 1 76 ? -8.768 10.371 17.163 1.00 79.75 76 ARG A C 1
ATOM 586 O O . ARG A 1 76 ? -9.505 10.202 18.129 1.00 79.75 76 ARG A O 1
ATOM 593 N N . CYS A 1 77 ? -8.997 11.300 16.236 1.00 78.75 77 CYS A N 1
ATOM 594 C CA . CYS A 1 77 ? -10.080 12.276 16.346 1.00 78.75 77 CYS A CA 1
ATOM 595 C C . CYS A 1 77 ? -11.470 11.666 16.142 1.00 78.75 77 CYS A C 1
ATOM 597 O O . CYS A 1 77 ? -12.421 12.148 16.750 1.00 78.75 77 CYS A O 1
ATOM 599 N N . PHE A 1 78 ? -11.607 10.637 15.299 1.00 77.19 78 PHE A N 1
ATOM 600 C CA . PHE A 1 78 ? -12.924 10.106 14.921 1.00 77.19 78 PHE A CA 1
ATOM 601 C C . PHE A 1 78 ? -13.204 8.683 15.394 1.00 77.19 78 PHE A C 1
ATOM 603 O O . PHE A 1 78 ? -14.370 8.301 15.465 1.00 77.19 78 PHE A O 1
ATOM 610 N N . GLN A 1 79 ? -12.179 7.886 15.695 1.00 77.81 79 GLN A N 1
ATOM 611 C CA . GLN A 1 79 ? -12.357 6.484 16.084 1.00 77.81 79 GLN A CA 1
ATOM 612 C C . GLN A 1 79 ? -12.099 6.242 17.572 1.00 77.81 79 GLN A C 1
ATOM 614 O O . GLN A 1 79 ? -12.331 5.129 18.037 1.00 77.81 79 GLN A O 1
ATOM 619 N N . GLU A 1 80 ? -11.667 7.273 18.316 1.00 76.62 80 GLU A N 1
ATOM 620 C CA . GLU A 1 80 ? -11.364 7.217 19.759 1.00 76.62 80 GLU A CA 1
ATOM 621 C C . GLU A 1 80 ? -10.390 6.081 20.117 1.00 76.62 80 GLU A C 1
ATOM 623 O O . GLU A 1 80 ? -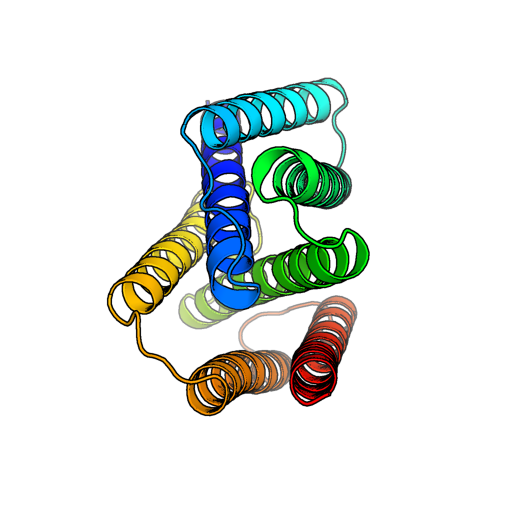10.405 5.530 21.215 1.00 76.62 80 GLU A O 1
ATOM 628 N N . THR A 1 81 ? -9.530 5.706 19.170 1.00 72.38 81 THR A N 1
ATOM 629 C CA . THR A 1 81 ? -8.551 4.637 19.356 1.00 72.38 81 THR A CA 1
ATOM 630 C C . THR A 1 81 ? -7.452 5.057 20.316 1.00 72.38 81 THR A C 1
ATOM 632 O O . THR A 1 81 ? -6.997 6.204 20.271 1.00 72.38 81 THR A O 1
ATOM 635 N N . ASP A 1 82 ? -6.945 4.102 21.102 1.00 78.75 82 ASP A N 1
ATOM 636 C CA . ASP A 1 82 ? -5.682 4.272 21.819 1.00 78.75 82 ASP A CA 1
ATOM 637 C C . ASP A 1 82 ? -4.600 4.719 20.825 1.00 78.75 82 ASP A C 1
ATOM 639 O O . ASP A 1 82 ? -4.305 4.026 19.844 1.00 78.75 82 ASP A O 1
ATOM 643 N N . THR A 1 83 ? -4.031 5.899 21.079 1.00 75.19 83 THR A N 1
ATOM 644 C CA . THR A 1 83 ? -3.070 6.556 20.189 1.00 75.19 83 THR A CA 1
ATOM 645 C C . THR A 1 83 ? -1.906 5.638 19.821 1.00 75.19 83 THR A C 1
ATOM 647 O O . THR A 1 83 ? -1.465 5.656 18.676 1.00 75.19 83 THR A O 1
ATOM 650 N N . ARG A 1 84 ? -1.432 4.802 20.756 1.00 81.56 84 ARG A N 1
ATOM 651 C CA . ARG A 1 84 ? -0.303 3.887 20.545 1.00 81.56 84 ARG A CA 1
ATOM 652 C C . ARG A 1 84 ? -0.662 2.782 19.557 1.00 81.56 84 ARG A C 1
ATOM 654 O O . ARG A 1 84 ? 0.107 2.506 18.641 1.00 81.56 84 ARG A O 1
ATOM 661 N N . MET A 1 85 ? -1.827 2.161 19.726 1.00 83.50 85 MET A N 1
ATOM 662 C CA . MET A 1 85 ? -2.253 1.052 18.868 1.00 83.50 85 MET A CA 1
ATOM 663 C C . MET A 1 85 ? -2.718 1.543 17.488 1.00 83.50 85 MET A C 1
ATOM 665 O O . MET A 1 85 ? -2.450 0.888 16.482 1.00 83.50 85 MET A O 1
ATOM 669 N N . GLY A 1 86 ? -3.349 2.721 17.426 1.00 81.25 86 GLY A N 1
ATOM 670 C CA . GLY A 1 86 ? -3.685 3.392 16.167 1.00 81.25 86 GLY A CA 1
ATOM 671 C C . GLY A 1 86 ? -2.442 3.784 15.362 1.00 81.25 86 GLY A C 1
ATOM 672 O O . GLY A 1 86 ? -2.393 3.524 14.163 1.00 81.25 86 GLY A O 1
ATOM 673 N N . LEU A 1 87 ? -1.410 4.327 16.024 1.00 81.25 87 LEU A N 1
ATOM 674 C CA . LEU A 1 87 ? -0.102 4.607 15.414 1.00 81.25 87 LEU A CA 1
ATOM 675 C C . LEU A 1 87 ? 0.557 3.345 14.867 1.00 81.25 87 LEU A C 1
ATOM 677 O O . LEU A 1 87 ? 1.010 3.340 13.727 1.00 81.25 87 LEU A O 1
ATOM 681 N N . PHE A 1 88 ? 0.579 2.279 15.669 1.00 87.69 88 PHE A N 1
ATOM 682 C CA . PHE A 1 88 ? 1.140 0.995 15.266 1.00 87.69 88 PHE A CA 1
ATOM 683 C C . PHE A 1 88 ? 0.465 0.478 13.988 1.00 87.69 88 PHE A C 1
ATOM 685 O O . PHE A 1 88 ? 1.135 0.219 12.991 1.00 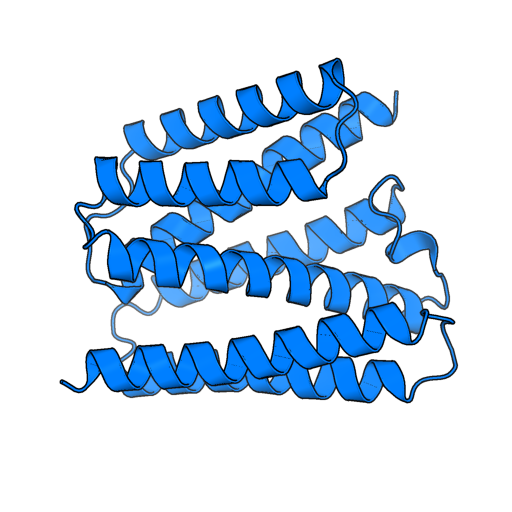87.69 88 PHE A O 1
ATOM 692 N N . LEU A 1 89 ? -0.868 0.383 13.987 1.00 87.81 89 LEU A N 1
ATOM 693 C CA . LEU A 1 89 ? -1.627 -0.100 12.833 1.00 87.81 89 LEU A CA 1
ATOM 694 C C . LEU A 1 89 ? -1.462 0.801 11.608 1.00 87.81 89 LEU A C 1
ATOM 696 O O . LEU A 1 89 ? -1.247 0.278 10.522 1.00 87.81 89 LEU A O 1
ATOM 700 N N . GLY A 1 90 ? -1.538 2.124 11.775 1.00 87.25 90 GLY A N 1
ATOM 701 C CA . GLY A 1 90 ? -1.390 3.074 10.672 1.00 87.25 90 GLY A CA 1
ATOM 702 C C . GLY A 1 90 ? -0.010 2.999 10.022 1.00 87.25 90 GLY A C 1
ATOM 703 O O . GLY A 1 90 ? 0.090 2.888 8.805 1.00 87.25 90 GLY A O 1
ATOM 704 N N . PHE A 1 91 ? 1.050 2.974 10.829 1.00 87.62 91 PHE A N 1
ATOM 705 C CA . PHE A 1 91 ? 2.424 2.905 10.337 1.00 87.62 91 PHE A CA 1
ATOM 706 C C . PHE A 1 91 ? 2.718 1.590 9.603 1.00 87.62 91 PHE A C 1
ATOM 708 O O . PHE A 1 91 ? 3.213 1.600 8.478 1.00 87.62 91 PHE A O 1
ATOM 715 N N . PHE A 1 92 ? 2.377 0.444 10.202 1.00 91.31 92 PHE A N 1
ATOM 716 C CA . PHE A 1 92 ? 2.612 -0.848 9.552 1.00 91.31 92 PHE A CA 1
ATOM 717 C C . PHE A 1 92 ? 1.698 -1.083 8.353 1.00 91.31 92 PHE A C 1
ATOM 719 O O . PHE A 1 92 ? 2.104 -1.761 7.412 1.00 91.31 92 PHE A O 1
ATOM 726 N N . TYR A 1 93 ? 0.494 -0.511 8.354 1.00 91.88 93 TYR A N 1
ATOM 727 C CA . TYR A 1 93 ? -0.361 -0.504 7.177 1.00 91.88 93 TYR A CA 1
ATOM 728 C C . TYR A 1 93 ? 0.294 0.260 6.025 1.00 91.88 93 TYR A C 1
ATOM 730 O O . TYR A 1 93 ? 0.361 -0.274 4.927 1.00 91.88 93 TYR A O 1
ATOM 738 N N . GLU A 1 94 ? 0.827 1.457 6.268 1.00 90.69 94 GLU A N 1
ATOM 739 C CA . GLU A 1 94 ? 1.515 2.249 5.240 1.00 90.69 94 GLU A CA 1
ATOM 740 C C . GLU A 1 94 ? 2.711 1.506 4.639 1.00 90.69 94 GLU A C 1
ATOM 742 O O . GLU A 1 94 ? 2.826 1.406 3.417 1.00 90.69 94 GLU A O 1
ATOM 747 N N . ILE A 1 95 ? 3.532 0.870 5.484 1.00 91.56 95 ILE A N 1
ATOM 748 C CA . ILE A 1 95 ? 4.614 -0.007 5.016 1.00 91.56 95 ILE A CA 1
ATOM 749 C C . ILE A 1 95 ? 4.058 -1.155 4.168 1.00 91.56 95 ILE A C 1
ATOM 751 O O . ILE A 1 95 ? 4.597 -1.443 3.101 1.00 91.56 95 ILE A O 1
ATOM 755 N N . ALA A 1 96 ? 2.982 -1.810 4.613 1.00 94.25 96 ALA A N 1
ATOM 756 C CA . ALA A 1 96 ? 2.382 -2.919 3.879 1.00 94.25 96 ALA A CA 1
ATOM 757 C C . ALA A 1 96 ? 1.843 -2.478 2.514 1.00 94.25 96 ALA A C 1
ATOM 759 O O . ALA A 1 96 ? 2.045 -3.188 1.531 1.00 94.25 96 ALA A O 1
ATOM 760 N N . VAL A 1 97 ? 1.189 -1.317 2.431 1.00 93.25 97 VAL A N 1
ATOM 761 C CA . VAL A 1 97 ? 0.674 -0.795 1.162 1.00 93.25 97 VAL A CA 1
ATOM 762 C C . VAL A 1 97 ? 1.820 -0.449 0.214 1.00 93.25 97 VAL A C 1
ATOM 764 O O . VAL A 1 97 ? 1.784 -0.878 -0.936 1.00 93.25 97 VAL A O 1
ATOM 767 N N . ALA A 1 98 ? 2.857 0.245 0.692 1.00 92.44 98 ALA A N 1
ATOM 768 C CA . ALA A 1 98 ? 4.031 0.570 -0.117 1.00 92.44 98 ALA A CA 1
ATOM 769 C C . ALA A 1 98 ? 4.735 -0.698 -0.636 1.00 92.44 98 ALA A C 1
ATOM 771 O O . ALA A 1 98 ? 5.035 -0.805 -1.825 1.00 92.44 98 ALA A O 1
ATOM 772 N N . PHE A 1 99 ? 4.919 -1.688 0.241 1.00 95.31 99 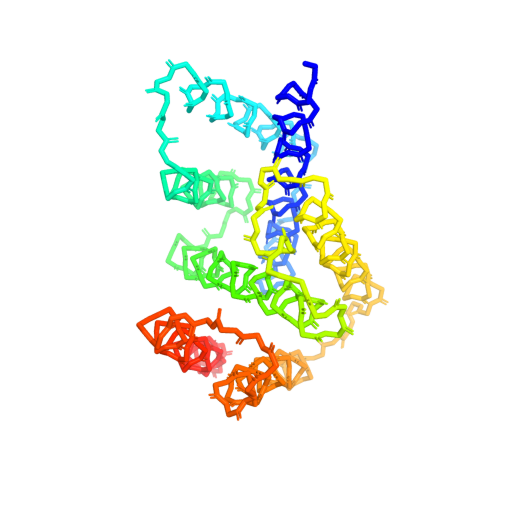PHE A N 1
ATOM 773 C CA . PHE A 1 99 ? 5.523 -2.977 -0.091 1.00 95.31 99 PHE A CA 1
ATOM 774 C C . PHE A 1 99 ? 4.730 -3.743 -1.146 1.00 95.31 99 PHE A C 1
ATOM 776 O O . PHE A 1 99 ? 5.290 -4.198 -2.143 1.00 95.31 99 PHE A O 1
ATOM 783 N N . TRP A 1 100 ? 3.414 -3.858 -0.967 1.00 96.12 100 TRP A N 1
ATOM 784 C CA . TRP A 1 100 ? 2.575 -4.554 -1.934 1.00 96.12 100 TRP A CA 1
ATOM 785 C C . TRP A 1 100 ? 2.460 -3.807 -3.259 1.00 96.12 100 TRP A C 1
ATOM 787 O O . TRP A 1 100 ? 2.466 -4.456 -4.301 1.00 96.12 100 TRP A O 1
ATOM 797 N N . GLN A 1 101 ? 2.404 -2.475 -3.251 1.00 95.06 101 GLN A N 1
ATOM 798 C CA . GLN A 1 101 ? 2.413 -1.688 -4.482 1.00 95.06 101 GLN A CA 1
ATOM 799 C C . GLN A 1 101 ? 3.691 -1.943 -5.290 1.00 95.06 101 GLN A C 1
ATOM 801 O O . GLN A 1 101 ? 3.600 -2.228 -6.485 1.00 95.06 101 GLN A O 1
ATOM 806 N N . PHE A 1 102 ? 4.856 -1.917 -4.633 1.00 95.00 102 PHE A N 1
ATOM 807 C CA . PHE A 1 102 ? 6.126 -2.267 -5.266 1.00 95.00 102 PHE A CA 1
ATOM 808 C C . PHE A 1 102 ? 6.107 -3.694 -5.818 1.00 95.00 102 PHE A C 1
ATOM 810 O O . PHE A 1 102 ? 6.436 -3.892 -6.984 1.00 95.00 102 PHE A O 1
ATOM 817 N N . LEU A 1 103 ? 5.674 -4.682 -5.027 1.00 96.06 103 LEU A N 1
ATOM 818 C CA . LEU A 1 103 ? 5.604 -6.071 -5.484 1.00 96.06 103 LEU A CA 1
ATOM 819 C C . LEU A 1 103 ? 4.706 -6.230 -6.711 1.00 96.06 103 LEU A C 1
ATOM 821 O O . LEU A 1 103 ? 5.097 -6.892 -7.669 1.00 96.06 103 LEU A O 1
ATOM 825 N N . PHE A 1 104 ? 3.520 -5.620 -6.710 1.00 94.62 104 PHE A N 1
ATOM 826 C CA . PHE A 1 104 ? 2.612 -5.670 -7.856 1.00 94.62 104 PHE A CA 1
ATOM 827 C C . PHE A 1 104 ? 3.242 -5.050 -9.103 1.00 94.62 104 PHE A C 1
ATOM 829 O O . PHE A 1 104 ? 3.199 -5.654 -10.175 1.00 94.62 104 PHE A O 1
ATOM 836 N N . ALA A 1 105 ? 3.856 -3.875 -8.965 1.00 95.62 105 ALA A N 1
ATOM 837 C CA . ALA A 1 105 ? 4.544 -3.198 -10.055 1.00 95.62 105 ALA A CA 1
ATOM 838 C C . ALA A 1 105 ? 5.728 -4.014 -10.593 1.00 95.62 105 ALA A C 1
ATOM 840 O O . ALA A 1 105 ? 5.840 -4.211 -11.803 1.00 95.62 105 ALA A O 1
ATOM 841 N N . ALA A 1 106 ? 6.563 -4.555 -9.706 1.00 95.94 106 ALA A N 1
ATOM 842 C CA . ALA A 1 106 ? 7.722 -5.356 -10.069 1.00 95.94 106 ALA A CA 1
ATOM 843 C C . ALA A 1 106 ? 7.321 -6.655 -10.776 1.00 95.94 106 ALA A C 1
ATOM 845 O O . ALA A 1 106 ? 7.864 -6.971 -11.831 1.00 95.94 106 ALA A O 1
ATOM 846 N N . TRP A 1 107 ? 6.326 -7.380 -10.257 1.00 96.38 107 TRP A N 1
ATOM 847 C CA . TRP A 1 107 ? 5.850 -8.614 -10.881 1.00 96.38 107 TRP A CA 1
ATOM 848 C C . TRP A 1 107 ? 5.166 -8.370 -12.225 1.00 96.38 107 TRP A C 1
ATOM 850 O O . TRP A 1 107 ? 5.385 -9.143 -13.155 1.00 96.38 107 TRP A O 1
ATOM 860 N N . LEU A 1 108 ? 4.409 -7.280 -12.385 1.00 95.62 108 LEU A N 1
ATOM 861 C CA . LEU A 1 108 ? 3.931 -6.865 -13.708 1.00 95.62 108 LEU A CA 1
ATOM 862 C C . LEU A 1 108 ? 5.109 -6.547 -14.638 1.00 95.62 108 LEU A C 1
ATOM 864 O O . LEU A 1 108 ? 5.129 -7.009 -15.778 1.00 95.62 108 LEU A O 1
ATOM 868 N N . GLY A 1 109 ? 6.127 -5.843 -14.142 1.00 95.62 109 GLY A N 1
ATOM 869 C CA . GLY A 1 109 ? 7.351 -5.564 -14.888 1.00 95.62 109 GLY A CA 1
ATOM 870 C C . GLY A 1 109 ? 8.086 -6.828 -15.341 1.00 95.62 109 GLY A C 1
ATOM 871 O O . GLY A 1 109 ? 8.519 -6.897 -16.487 1.00 95.62 109 GLY A O 1
ATOM 872 N N . VAL A 1 110 ? 8.155 -7.863 -14.500 1.00 95.50 110 VAL A N 1
ATOM 873 C CA . VAL A 1 110 ? 8.716 -9.180 -14.850 1.00 95.50 110 VAL A CA 1
ATOM 874 C C . VAL A 1 110 ? 7.854 -9.889 -15.900 1.00 95.50 110 VAL A C 1
ATOM 876 O O . VAL A 1 110 ? 8.380 -10.356 -16.910 1.00 95.50 110 VAL A O 1
ATOM 879 N N . LEU A 1 111 ? 6.529 -9.936 -15.711 1.00 95.25 111 LEU A N 1
ATOM 880 C CA . LEU A 1 111 ? 5.595 -10.606 -16.629 1.00 95.25 111 LEU A CA 1
ATOM 881 C C . LEU A 1 111 ? 5.610 -9.987 -18.033 1.00 95.25 111 LEU A C 1
ATOM 883 O O . LEU A 1 111 ? 5.597 -10.710 -19.030 1.00 95.25 111 LEU A O 1
ATOM 887 N N . PHE A 1 112 ? 5.668 -8.658 -18.111 1.00 94.62 112 PHE A N 1
ATOM 888 C CA . PHE A 1 112 ? 5.681 -7.906 -19.367 1.00 94.62 112 PHE A CA 1
ATOM 889 C C . PHE A 1 112 ? 7.090 -7.525 -19.840 1.00 94.62 112 PHE A C 1
ATOM 891 O O . PHE A 1 112 ? 7.225 -6.874 -20.875 1.00 94.62 112 PHE A O 1
ATOM 898 N N . ARG A 1 113 ? 8.134 -7.939 -19.110 1.00 93.19 113 ARG A N 1
ATOM 899 C CA . ARG A 1 113 ? 9.551 -7.644 -19.391 1.00 93.19 113 ARG A CA 1
ATOM 900 C C . ARG A 1 113 ? 9.830 -6.150 -19.592 1.00 93.19 113 ARG A C 1
ATOM 902 O O . ARG A 1 113 ? 10.547 -5.766 -20.513 1.00 93.19 113 ARG A O 1
ATOM 909 N N . SER A 1 114 ? 9.231 -5.304 -18.757 1.00 93.00 114 SER A N 1
ATOM 910 C CA . SER A 1 114 ? 9.313 -3.848 -18.881 1.00 93.00 114 SER A CA 1
ATOM 911 C C . SER A 1 114 ? 9.532 -3.171 -17.522 1.00 93.00 114 SER A C 1
ATOM 913 O O . SER A 1 114 ? 8.675 -3.294 -16.645 1.00 93.00 114 SER A O 1
ATOM 915 N N . PRO A 1 115 ? 10.619 -2.395 -17.341 1.00 92.38 115 PRO A N 1
ATOM 916 C CA . PRO A 1 115 ? 10.862 -1.642 -16.106 1.00 92.38 115 PRO A CA 1
ATOM 917 C C . PRO A 1 115 ? 9.901 -0.468 -15.914 1.00 92.38 115 PRO A C 1
ATOM 919 O O . PRO A 1 115 ? 9.780 0.043 -14.808 1.00 92.38 115 PRO A O 1
ATOM 922 N N . ILE A 1 116 ? 9.178 -0.062 -16.962 1.00 92.88 116 ILE A N 1
ATOM 923 C CA . ILE A 1 116 ? 8.296 1.114 -16.946 1.00 92.88 116 ILE A CA 1
ATOM 924 C C . ILE A 1 116 ? 7.155 0.947 -15.921 1.00 92.88 116 ILE A C 1
ATOM 926 O O . ILE A 1 116 ? 6.634 1.930 -15.409 1.00 92.88 116 ILE A O 1
ATOM 930 N N . PHE A 1 117 ? 6.795 -0.289 -15.555 1.00 92.94 117 PHE A N 1
ATOM 931 C CA . PHE A 1 117 ? 5.809 -0.548 -14.499 1.00 92.94 117 PHE A CA 1
ATOM 932 C C . PHE A 1 117 ? 6.254 -0.080 -13.103 1.00 92.94 117 PHE A C 1
ATOM 934 O O . PHE A 1 117 ? 5.391 0.165 -12.265 1.00 92.94 117 PHE A O 1
ATOM 941 N N . LEU A 1 118 ? 7.562 0.059 -12.854 1.00 91.31 118 LEU A N 1
ATOM 942 C CA . LEU A 1 118 ? 8.106 0.585 -11.595 1.00 91.31 118 LEU A CA 1
ATOM 943 C C . LEU A 1 118 ? 8.118 2.119 -11.540 1.00 91.31 118 LEU A C 1
ATOM 945 O O . LEU A 1 118 ? 8.268 2.684 -10.460 1.00 91.31 118 LEU A O 1
ATOM 949 N N . ASP A 1 119 ? 7.946 2.790 -12.680 1.00 90.88 119 ASP A N 1
ATOM 950 C CA . ASP A 1 119 ? 7.867 4.245 -12.758 1.00 90.88 119 ASP A CA 1
ATOM 951 C C . ASP A 1 119 ? 6.402 4.700 -12.682 1.00 90.88 119 ASP A C 1
ATOM 953 O O . ASP A 1 119 ? 5.656 4.669 -13.670 1.00 90.88 119 ASP A O 1
ATOM 957 N N . TYR A 1 120 ? 5.995 5.128 -11.484 1.00 88.06 120 TYR A N 1
ATOM 958 C CA . TYR A 1 120 ? 4.635 5.573 -11.177 1.00 88.06 120 TYR A CA 1
ATOM 959 C C . TYR A 1 120 ? 4.239 6.886 -11.860 1.00 88.06 120 TYR A C 1
ATOM 961 O O . TYR A 1 120 ? 3.055 7.224 -11.856 1.00 88.06 120 TYR A O 1
ATOM 969 N N . GLU A 1 121 ? 5.169 7.610 -12.483 1.00 86.44 121 GLU A N 1
ATOM 970 C CA . GLU A 1 121 ? 4.845 8.790 -13.290 1.00 86.44 121 GLU A CA 1
ATOM 971 C C . GLU A 1 121 ? 4.406 8.408 -14.712 1.00 86.44 121 GLU A C 1
ATOM 973 O O . GLU A 1 121 ? 3.855 9.223 -15.452 1.00 86.44 121 GLU A O 1
ATOM 978 N N . THR A 1 122 ? 4.569 7.143 -15.105 1.00 88.88 122 THR A N 1
ATOM 979 C CA . THR A 1 122 ? 4.106 6.661 -16.408 1.00 88.88 122 THR A CA 1
ATOM 980 C C . THR A 1 122 ? 2.693 6.087 -16.366 1.00 88.88 122 THR A C 1
ATOM 982 O O . THR A 1 122 ? 2.185 5.640 -15.338 1.00 88.88 122 THR A O 1
ATOM 985 N N . GLY A 1 123 ? 2.059 5.998 -17.541 1.00 88.06 123 GLY A N 1
ATOM 986 C CA . GLY A 1 123 ? 0.774 5.309 -17.682 1.00 88.06 123 GLY A CA 1
ATOM 987 C C . GLY A 1 123 ? 0.823 3.834 -17.254 1.00 88.06 123 GLY A C 1
ATOM 988 O O . GLY A 1 123 ? -0.124 3.355 -16.637 1.00 88.06 123 GLY A O 1
ATOM 989 N N . TYR A 1 124 ? 1.924 3.121 -17.524 1.00 89.31 124 TYR A N 1
ATOM 990 C CA . TYR A 1 124 ? 2.083 1.716 -17.120 1.00 89.31 124 TYR A CA 1
ATOM 991 C C . TYR A 1 124 ? 2.260 1.568 -15.606 1.00 89.31 124 TYR A C 1
ATOM 993 O O . TYR A 1 124 ? 1.635 0.690 -15.008 1.00 89.31 124 TYR A O 1
ATOM 1001 N N . GLY A 1 125 ? 3.034 2.452 -14.972 1.00 90.25 125 GLY A N 1
ATOM 1002 C CA . GLY A 1 125 ? 3.131 2.492 -13.515 1.00 90.25 125 GLY A CA 1
ATOM 1003 C C . GLY A 1 125 ? 1.790 2.806 -12.858 1.00 90.25 125 GLY A C 1
ATOM 1004 O O . GLY A 1 125 ? 1.388 2.124 -11.919 1.00 90.25 125 GLY A O 1
ATOM 1005 N N . GLN A 1 126 ? 1.021 3.750 -13.407 1.00 92.62 126 GLN A N 1
ATOM 1006 C CA . GLN A 1 126 ? -0.331 4.049 -12.921 1.00 92.62 126 GLN A CA 1
ATOM 1007 C C . GLN A 1 126 ? -1.289 2.852 -13.061 1.00 92.62 126 GLN A C 1
ATOM 1009 O O . GLN A 1 126 ? -2.106 2.620 -12.169 1.00 92.62 126 GLN A O 1
ATOM 1014 N N . ILE A 1 127 ? -1.166 2.037 -14.117 1.00 92.00 127 ILE A N 1
ATOM 1015 C CA . ILE A 1 127 ? -1.915 0.772 -14.230 1.00 92.00 127 ILE A CA 1
ATOM 1016 C C . ILE A 1 127 ? -1.556 -0.172 -13.074 1.00 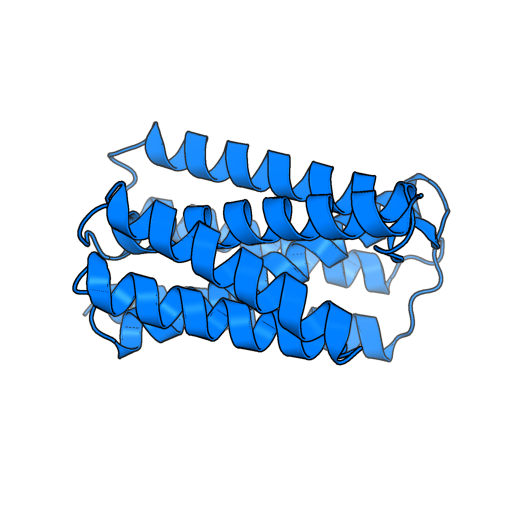92.00 127 ILE A C 1
ATOM 1018 O O . ILE A 1 127 ? -2.460 -0.733 -12.456 1.00 92.00 127 ILE A O 1
ATOM 1022 N N . ALA A 1 128 ? -0.270 -0.327 -12.743 1.00 93.19 128 ALA A N 1
ATOM 1023 C CA . ALA A 1 128 ? 0.152 -1.163 -11.618 1.00 93.19 128 ALA A CA 1
ATOM 1024 C C . ALA A 1 128 ? -0.408 -0.656 -10.278 1.00 93.19 128 ALA A C 1
ATOM 1026 O O . ALA A 1 128 ? -0.974 -1.443 -9.512 1.00 93.19 128 ALA A O 1
ATOM 1027 N N . VAL A 1 129 ? -0.326 0.658 -10.037 1.00 92.12 129 VAL A N 1
ATOM 1028 C CA . VAL A 1 129 ? -0.893 1.318 -8.850 1.00 92.12 129 VAL A CA 1
ATOM 1029 C C . VAL A 1 129 ? -2.381 0.999 -8.727 1.00 92.12 129 VAL A C 1
ATOM 1031 O O . VAL A 1 129 ? -2.829 0.539 -7.675 1.00 92.12 129 VAL A O 1
ATOM 1034 N N . TRP A 1 130 ? -3.156 1.183 -9.795 1.00 94.44 130 TRP A N 1
ATOM 1035 C CA . TRP A 1 130 ? -4.599 0.958 -9.759 1.00 94.44 130 TRP A CA 1
ATOM 1036 C C . TRP A 1 130 ? -4.991 -0.512 -9.656 1.00 94.44 130 TRP A C 1
ATOM 1038 O O . TRP A 1 130 ? -5.921 -0.823 -8.914 1.00 94.44 130 TRP A O 1
ATOM 1048 N N . CYS A 1 131 ? -4.279 -1.425 -10.320 1.00 94.06 131 CYS A N 1
ATOM 1049 C CA . CYS A 1 131 ? -4.485 -2.866 -10.149 1.00 94.06 131 CYS A CA 1
ATOM 1050 C C . CYS A 1 131 ? -4.378 -3.265 -8.673 1.00 94.06 131 CYS A C 1
ATOM 1052 O O . CYS A 1 131 ? -5.244 -3.968 -8.145 1.00 94.06 131 CYS A O 1
ATOM 1054 N N . PHE A 1 132 ? -3.357 -2.755 -7.987 1.00 94.88 132 PHE A N 1
ATOM 1055 C CA . PHE A 1 132 ? -3.179 -2.992 -6.564 1.00 94.88 132 PHE A CA 1
ATOM 1056 C C . PHE A 1 132 ? -4.266 -2.315 -5.706 1.00 94.88 132 PHE A C 1
ATOM 1058 O O . PHE A 1 132 ? -4.843 -2.964 -4.833 1.00 94.88 132 PHE A O 1
ATOM 1065 N N . HIS A 1 133 ? -4.626 -1.054 -5.968 1.00 94.00 133 HIS A N 1
ATOM 1066 C CA . HIS A 1 133 ? -5.675 -0.365 -5.201 1.00 94.00 133 HIS A CA 1
ATOM 1067 C C . HIS A 1 133 ? -7.059 -1.010 -5.379 1.00 94.00 133 HIS A C 1
ATOM 1069 O O . HIS A 1 133 ? -7.830 -1.085 -4.422 1.00 94.00 133 HIS A O 1
ATOM 1075 N N . LEU A 1 134 ? -7.375 -1.533 -6.566 1.00 94.19 134 LEU A N 1
ATOM 1076 C CA . LEU A 1 134 ? -8.595 -2.310 -6.797 1.00 94.19 134 LEU A CA 1
ATOM 1077 C C . LEU A 1 134 ? -8.598 -3.606 -5.981 1.00 94.19 134 LEU A C 1
ATOM 1079 O O . LEU A 1 134 ? -9.622 -3.949 -5.387 1.00 94.19 134 LEU A O 1
ATOM 1083 N N . LEU A 1 135 ? -7.456 -4.294 -5.890 1.00 94.06 135 LEU A N 1
ATOM 1084 C CA . LEU A 1 135 ? -7.312 -5.462 -5.022 1.00 94.06 135 LEU A CA 1
ATOM 1085 C C . LEU A 1 135 ? -7.488 -5.081 -3.551 1.00 94.06 135 LEU A C 1
ATOM 1087 O O . LEU A 1 135 ? -8.193 -5.777 -2.825 1.00 94.06 135 LEU A O 1
ATOM 1091 N N . LEU A 1 136 ? -6.919 -3.957 -3.118 1.00 93.38 136 LEU A N 1
ATOM 1092 C CA . LEU A 1 136 ? -7.075 -3.443 -1.759 1.00 93.38 136 LEU A CA 1
ATOM 1093 C C . LEU A 1 136 ? -8.548 -3.131 -1.431 1.00 93.38 136 LEU A C 1
ATOM 1095 O O . LEU A 1 136 ? -9.034 -3.495 -0.357 1.00 93.38 136 LEU A O 1
ATOM 1099 N N . ILE A 1 137 ? -9.285 -2.532 -2.374 1.00 93.25 137 ILE A N 1
ATOM 1100 C CA . ILE A 1 137 ? -10.734 -2.301 -2.265 1.00 93.25 137 ILE A CA 1
ATOM 1101 C C . ILE A 1 137 ? -11.498 -3.635 -2.183 1.00 93.25 137 ILE A C 1
ATOM 1103 O O . ILE A 1 137 ? -12.388 -3.797 -1.345 1.00 93.25 137 ILE A O 1
ATOM 1107 N N . ALA A 1 138 ? -11.148 -4.617 -3.014 1.00 93.44 138 ALA A N 1
ATOM 1108 C CA . ALA A 1 138 ? -11.770 -5.939 -2.978 1.00 93.44 138 ALA A CA 1
ATOM 1109 C C . ALA A 1 138 ? -11.491 -6.671 -1.651 1.00 93.44 138 ALA A C 1
ATOM 1111 O O . ALA A 1 138 ? -12.389 -7.295 -1.082 1.00 93.44 138 ALA A O 1
ATOM 1112 N N . LEU A 1 139 ? -10.270 -6.548 -1.124 1.00 90.06 139 LEU A N 1
ATOM 1113 C CA . LEU A 1 139 ? -9.848 -7.132 0.144 1.00 90.06 139 LEU A CA 1
ATOM 1114 C C . LEU A 1 139 ? -10.639 -6.547 1.314 1.00 90.06 139 LEU A C 1
ATOM 1116 O O . LEU A 1 139 ? -11.181 -7.298 2.126 1.00 90.06 139 LEU A O 1
ATOM 1120 N N . ILE A 1 140 ? -10.739 -5.216 1.394 1.00 89.25 140 ILE A N 1
ATOM 1121 C CA . ILE A 1 140 ? -11.493 -4.575 2.473 1.00 89.25 140 ILE A CA 1
ATOM 1122 C C . ILE A 1 140 ? -12.971 -4.959 2.383 1.00 89.25 140 ILE A C 1
ATOM 1124 O O . ILE A 1 140 ? -13.567 -5.348 3.386 1.00 89.25 140 ILE A O 1
ATOM 1128 N N . TRP A 1 141 ? -13.541 -4.961 1.176 1.00 89.31 141 TRP A N 1
ATOM 1129 C CA . TRP A 1 141 ? -14.918 -5.375 0.933 1.00 89.31 141 TRP A CA 1
ATOM 1130 C C . TRP A 1 141 ? -15.171 -6.813 1.407 1.00 89.31 141 TRP A C 1
ATOM 1132 O O . TRP A 1 141 ? -16.131 -7.064 2.139 1.00 89.31 141 TRP A O 1
ATOM 1142 N N . TYR A 1 142 ? -14.269 -7.744 1.080 1.00 88.19 142 TYR A N 1
ATOM 1143 C CA . TYR A 1 142 ? -14.320 -9.130 1.545 1.00 88.19 142 TYR A CA 1
ATOM 1144 C C . TYR A 1 142 ? -14.295 -9.239 3.079 1.00 88.19 142 TYR A C 1
ATOM 1146 O O . TYR A 1 142 ? -15.108 -9.957 3.667 1.00 88.19 142 TYR A O 1
ATOM 1154 N N . VAL A 1 143 ? -13.411 -8.488 3.746 1.00 85.00 143 VAL A N 1
ATOM 1155 C CA . VAL A 1 143 ? -13.321 -8.458 5.216 1.00 85.00 143 VAL A CA 1
ATOM 1156 C C . VAL A 1 143 ? -14.609 -7.911 5.848 1.00 85.00 143 VAL A C 1
ATOM 1158 O O . VAL A 1 143 ? -15.048 -8.424 6.881 1.00 85.00 143 VAL A O 1
ATOM 1161 N N . PHE A 1 144 ? -15.259 -6.919 5.231 1.00 81.50 144 PHE A N 1
ATOM 1162 C CA . PHE A 1 144 ? -16.536 -6.378 5.715 1.00 81.50 144 PHE A CA 1
ATOM 1163 C C . PHE A 1 144 ? -17.709 -7.339 5.553 1.00 81.50 144 PHE A C 1
ATOM 1165 O O . PHE A 1 144 ? -18.573 -7.382 6.429 1.00 81.50 144 PHE A O 1
ATOM 1172 N N . GLN A 1 145 ? -17.733 -8.137 4.485 1.00 84.12 145 GLN A N 1
ATOM 1173 C CA . GLN A 1 145 ? -18.762 -9.165 4.305 1.00 84.12 145 GLN A CA 1
ATOM 1174 C C . GLN A 1 145 ? -18.649 -10.320 5.309 1.00 84.12 145 GLN A C 1
ATOM 1176 O O . GLN A 1 145 ? -19.585 -11.104 5.465 1.00 84.12 145 GLN A O 1
ATOM 1181 N N . ARG A 1 146 ? -17.521 -10.431 6.018 1.00 81.12 146 ARG A N 1
ATOM 1182 C CA . ARG A 1 146 ? -17.247 -11.482 7.003 1.00 81.12 146 ARG A CA 1
ATOM 1183 C C . ARG A 1 146 ? -17.162 -10.886 8.422 1.00 81.12 146 ARG A C 1
ATOM 1185 O O . ARG A 1 146 ? -16.081 -10.848 9.018 1.00 81.12 146 ARG A O 1
ATOM 1192 N N . PRO A 1 147 ? -18.288 -10.443 9.021 1.00 68.19 147 PRO A N 1
ATOM 1193 C CA . PRO A 1 147 ? -18.297 -9.788 10.330 1.00 68.19 147 PRO A CA 1
ATOM 1194 C C . PRO A 1 147 ? -17.841 -10.696 11.489 1.00 68.19 147 PRO A C 1
ATOM 1196 O O . PRO A 1 147 ? -17.390 -10.169 12.506 1.00 68.19 147 PRO A O 1
ATOM 1199 N N . ASN A 1 148 ? -17.848 -12.021 11.307 1.00 66.50 148 ASN A N 1
ATOM 1200 C CA . ASN A 1 148 ? -17.529 -13.012 12.342 1.00 66.50 148 ASN A CA 1
ATOM 1201 C C . ASN A 1 148 ? -16.134 -13.653 12.221 1.00 66.50 148 ASN A C 1
ATOM 1203 O O . ASN A 1 148 ? -15.911 -14.700 12.821 1.00 66.50 148 ASN A O 1
ATOM 1207 N N . ILE A 1 149 ? -15.191 -13.066 11.470 1.00 70.44 149 ILE A N 1
ATOM 1208 C CA . ILE A 1 149 ? -13.804 -13.565 11.477 1.00 70.44 149 ILE A CA 1
ATOM 1209 C C . ILE A 1 149 ? -13.262 -13.459 12.909 1.00 70.44 149 ILE A C 1
ATOM 1211 O O . ILE A 1 149 ? -13.062 -12.359 13.428 1.00 70.44 149 ILE A O 1
ATOM 1215 N N . ALA A 1 150 ? -13.042 -14.607 13.550 1.00 70.12 150 ALA A N 1
ATOM 1216 C CA . ALA A 1 150 ? -12.471 -14.676 14.890 1.00 70.12 150 ALA A CA 1
ATOM 1217 C C . ALA A 1 150 ? -11.015 -14.180 14.883 1.00 70.12 150 ALA A C 1
ATOM 1219 O O . ALA A 1 150 ? -10.328 -14.271 13.866 1.00 70.12 150 ALA A O 1
ATOM 1220 N N . GLY A 1 151 ? -10.499 -13.719 16.030 1.00 72.69 151 GLY A N 1
ATOM 1221 C CA . GLY A 1 151 ? -9.133 -13.174 16.128 1.00 72.69 151 GLY A CA 1
ATOM 1222 C C . GLY A 1 151 ? -8.053 -14.106 15.557 1.00 72.69 151 GLY A C 1
ATOM 1223 O O . GLY A 1 151 ? -7.180 -13.658 14.819 1.00 72.69 151 GLY A O 1
ATOM 1224 N N . LYS A 1 152 ? -8.176 -15.420 15.792 1.00 78.75 152 LYS A N 1
ATOM 1225 C CA . LYS A 1 152 ? -7.269 -16.442 15.239 1.00 78.75 152 LYS A CA 1
ATOM 1226 C C . LYS A 1 152 ? -7.354 -16.559 13.713 1.00 78.75 152 LYS A C 1
ATOM 1228 O O . LYS A 1 152 ? -6.336 -16.758 13.056 1.00 78.75 152 LYS A O 1
ATOM 1233 N N . GLU A 1 153 ? -8.552 -16.450 13.143 1.00 82.06 153 GLU A N 1
ATOM 1234 C CA . GLU A 1 153 ? -8.745 -16.501 11.691 1.00 82.06 153 GLU A CA 1
ATOM 1235 C C . GLU A 1 153 ? -8.235 -15.232 11.009 1.00 82.06 153 GLU A C 1
ATOM 1237 O O . GLU A 1 153 ? -7.581 -15.332 9.973 1.00 82.06 153 GLU A O 1
ATOM 1242 N N . ALA A 1 154 ? -8.470 -14.062 11.612 1.00 81.44 154 ALA A N 1
ATOM 1243 C CA . ALA A 1 154 ? -7.952 -12.783 11.131 1.00 81.44 154 ALA A CA 1
ATOM 1244 C C . ALA A 1 154 ? -6.422 -12.775 11.152 1.00 81.44 154 ALA A C 1
ATOM 1246 O O . ALA A 1 154 ? -5.798 -12.433 10.151 1.00 81.44 154 ALA A O 1
ATOM 1247 N N . PHE A 1 155 ? -5.822 -13.222 12.260 1.00 84.44 155 PHE A N 1
ATOM 1248 C CA . PHE A 1 155 ? -4.376 -13.368 12.370 1.00 84.44 155 PHE A CA 1
ATOM 1249 C C . PHE A 1 155 ? -3.830 -14.295 11.285 1.00 84.44 155 PHE A C 1
ATOM 1251 O O . PHE A 1 155 ? -2.969 -13.880 10.520 1.00 84.44 155 PHE A O 1
ATOM 1258 N N . ARG A 1 156 ? -4.390 -15.506 11.140 1.00 88.25 156 ARG A N 1
ATOM 1259 C CA . ARG A 1 156 ? -3.968 -16.451 10.094 1.00 88.25 156 ARG A CA 1
ATOM 1260 C C . ARG A 1 156 ? -4.054 -15.832 8.701 1.00 88.25 156 ARG A C 1
ATOM 1262 O O . ARG A 1 156 ? -3.143 -16.014 7.903 1.00 88.25 156 ARG A O 1
ATOM 1269 N N . PHE A 1 157 ? -5.136 -15.118 8.409 1.00 88.12 157 PHE A N 1
ATOM 1270 C CA . PHE A 1 157 ? -5.331 -14.466 7.119 1.00 88.12 157 PHE A CA 1
ATOM 1271 C C . PHE A 1 157 ? -4.247 -13.418 6.837 1.00 88.12 157 PHE A C 1
ATOM 1273 O O . PHE A 1 157 ? -3.617 -13.458 5.784 1.00 88.12 157 PHE A O 1
ATOM 1280 N N . VAL A 1 158 ? -3.971 -12.536 7.800 1.00 89.88 158 VAL A N 1
ATOM 1281 C CA . VAL A 1 158 ? -2.922 -11.515 7.670 1.00 89.88 158 VAL A CA 1
ATOM 1282 C C . VAL A 1 158 ? -1.532 -12.155 7.584 1.00 89.88 158 VAL A C 1
ATOM 1284 O O . VAL A 1 158 ? -0.739 -11.758 6.736 1.00 89.88 158 VAL A O 1
ATOM 1287 N N . SER A 1 159 ? -1.242 -13.182 8.389 1.00 91.81 159 SER A N 1
ATOM 1288 C CA . SER A 1 159 ? 0.027 -13.916 8.326 1.00 91.81 159 SER A CA 1
ATOM 1289 C C . SER A 1 159 ? 0.257 -14.554 6.958 1.00 91.81 159 SER A C 1
ATOM 1291 O O . SER A 1 159 ? 1.368 -14.484 6.446 1.00 91.81 159 SER A O 1
ATOM 1293 N N . VAL A 1 160 ? -0.779 -15.140 6.346 1.00 94.75 160 VAL A N 1
ATOM 1294 C CA . VAL A 1 160 ? -0.685 -15.701 4.989 1.00 94.75 160 VAL A CA 1
ATOM 1295 C C . VAL A 1 160 ? -0.373 -14.608 3.972 1.00 94.75 160 VAL A C 1
ATOM 1297 O O . VAL A 1 160 ? 0.508 -14.806 3.145 1.00 94.75 160 VAL A O 1
ATOM 1300 N N . ILE A 1 161 ? -1.034 -13.448 4.050 1.00 94.50 161 ILE A N 1
ATOM 1301 C CA . ILE A 1 161 ? -0.745 -12.314 3.160 1.00 94.50 161 ILE A CA 1
ATOM 1302 C C . ILE A 1 161 ? 0.721 -11.897 3.299 1.00 94.50 161 ILE A C 1
ATOM 1304 O O . ILE A 1 161 ? 1.445 -11.873 2.309 1.00 94.50 161 ILE A O 1
ATOM 1308 N N . VAL A 1 162 ? 1.196 -11.620 4.515 1.00 95.19 162 VAL A N 1
ATOM 1309 C CA . VAL A 1 162 ? 2.583 -11.171 4.710 1.00 95.19 162 VAL A CA 1
ATOM 1310 C C . VAL A 1 162 ? 3.591 -12.241 4.277 1.00 95.19 162 VAL A C 1
ATOM 1312 O O . VAL A 1 162 ? 4.588 -11.905 3.644 1.00 95.19 162 VAL A O 1
ATOM 1315 N N . LEU A 1 163 ? 3.310 -13.524 4.528 1.00 96.31 163 LEU A N 1
ATOM 1316 C CA . LEU A 1 163 ? 4.160 -14.625 4.074 1.00 96.31 163 LEU A CA 1
ATOM 1317 C C . LEU A 1 163 ? 4.225 -14.715 2.543 1.00 96.31 163 LEU A C 1
ATOM 1319 O O . LEU A 1 163 ? 5.310 -14.889 1.997 1.00 96.31 163 LEU A O 1
ATOM 1323 N N . ILE A 1 164 ? 3.092 -14.569 1.846 1.00 97.44 164 ILE A N 1
ATOM 1324 C CA . ILE A 1 164 ? 3.065 -14.524 0.375 1.00 97.44 164 ILE A CA 1
ATOM 1325 C C . ILE A 1 164 ? 3.918 -13.359 -0.121 1.00 97.44 164 ILE A C 1
ATOM 1327 O O . ILE A 1 164 ? 4.715 -13.543 -1.035 1.00 97.44 164 ILE A O 1
ATOM 1331 N N . GLY A 1 165 ? 3.787 -12.183 0.494 1.00 96.44 165 GLY A N 1
ATOM 1332 C CA . GLY A 1 165 ? 4.605 -11.025 0.151 1.00 96.44 165 GLY A CA 1
ATOM 1333 C C . GLY A 1 165 ? 6.103 -11.282 0.356 1.00 96.44 165 GLY A C 1
ATOM 1334 O O . GLY A 1 165 ? 6.904 -10.983 -0.525 1.00 96.44 165 GLY A O 1
ATOM 1335 N N . PHE A 1 166 ? 6.485 -11.909 1.471 1.00 97.25 166 PHE A N 1
ATOM 1336 C CA . PHE A 1 166 ? 7.874 -12.294 1.731 1.00 97.25 166 PHE A CA 1
ATOM 1337 C C . PHE A 1 166 ? 8.411 -13.273 0.674 1.00 97.25 166 PHE A C 1
ATOM 1339 O O . PHE A 1 166 ? 9.463 -13.042 0.088 1.00 97.25 166 PHE A O 1
ATOM 1346 N N . VAL A 1 167 ? 7.668 -14.336 0.357 1.00 97.62 167 VAL A N 1
ATOM 1347 C CA . VAL A 1 167 ? 8.064 -15.276 -0.707 1.00 97.62 167 VAL A CA 1
ATOM 1348 C C . VAL A 1 167 ? 8.158 -14.567 -2.060 1.00 97.62 167 VAL A C 1
ATOM 1350 O O . VAL A 1 167 ? 9.080 -14.833 -2.831 1.00 97.62 167 VAL A O 1
ATOM 1353 N N . ALA A 1 168 ? 7.239 -13.644 -2.346 1.00 97.25 168 ALA A N 1
ATOM 1354 C CA . ALA A 1 168 ? 7.227 -12.882 -3.586 1.00 97.25 168 ALA A CA 1
ATOM 1355 C C . ALA A 1 168 ? 8.452 -11.968 -3.729 1.00 97.25 168 ALA A C 1
ATOM 1357 O O . ALA A 1 168 ? 8.977 -11.884 -4.835 1.00 97.25 168 ALA A O 1
ATOM 1358 N N . VAL A 1 169 ? 8.926 -11.317 -2.656 1.00 97.12 169 VAL A N 1
ATOM 1359 C CA . VAL A 1 169 ? 10.135 -10.472 -2.724 1.00 97.12 169 VAL A CA 1
ATOM 1360 C C . VAL A 1 169 ? 11.410 -11.305 -2.848 1.00 97.12 169 VAL A C 1
ATOM 1362 O O . VAL A 1 169 ? 12.256 -10.974 -3.667 1.00 97.12 169 VAL A O 1
ATOM 1365 N N . ILE A 1 170 ? 11.510 -12.436 -2.141 1.00 96.44 170 ILE A N 1
ATOM 1366 C CA . ILE A 1 170 ? 12.652 -13.356 -2.287 1.00 96.44 170 ILE A CA 1
ATOM 1367 C C . ILE A 1 170 ? 12.693 -13.947 -3.700 1.00 96.44 170 ILE A C 1
ATOM 1369 O O . ILE A 1 170 ? 13.734 -14.028 -4.334 1.00 96.44 170 ILE A O 1
ATOM 1373 N N . THR A 1 171 ? 11.543 -14.322 -4.258 1.00 96.25 171 THR A N 1
ATOM 1374 C CA . THR A 1 171 ? 11.508 -14.821 -5.641 1.00 96.25 171 THR A CA 1
ATOM 1375 C C . THR A 1 171 ? 11.867 -13.710 -6.641 1.00 96.25 171 THR A C 1
ATOM 1377 O O . THR A 1 171 ? 12.471 -13.976 -7.678 1.00 96.25 171 THR A O 1
ATOM 1380 N N . LEU A 1 172 ? 11.527 -12.457 -6.326 1.00 95.88 172 LEU A N 1
ATOM 1381 C CA . LEU A 1 172 ? 11.893 -11.289 -7.125 1.00 95.88 172 LEU A CA 1
ATOM 1382 C C . LEU A 1 172 ? 13.397 -10.956 -7.050 1.00 95.88 172 LEU A C 1
ATOM 1384 O O . LEU A 1 172 ? 13.915 -10.377 -8.003 1.00 95.88 172 LEU A O 1
ATOM 1388 N N . SER A 1 173 ? 14.105 -11.325 -5.977 1.00 93.62 173 SER A N 1
ATOM 1389 C CA . SER A 1 173 ? 15.565 -11.155 -5.910 1.00 93.62 173 SER A CA 1
ATOM 1390 C C . SER A 1 173 ? 16.328 -12.194 -6.728 1.00 93.62 173 SER A C 1
ATOM 1392 O O . SER A 1 173 ? 17.425 -11.919 -7.195 1.00 93.62 173 SER A O 1
ATOM 1394 N N . GLU A 1 174 ? 15.740 -13.371 -6.943 1.00 93.50 174 GLU A N 1
ATOM 1395 C CA . GLU A 1 174 ? 16.365 -14.458 -7.711 1.00 93.50 174 GLU A CA 1
ATOM 1396 C C . GLU A 1 174 ? 16.087 -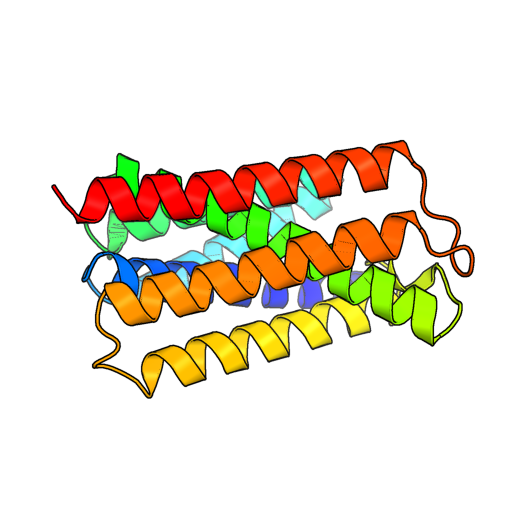14.381 -9.223 1.00 93.50 174 GLU A C 1
ATOM 1398 O O . GLU A 1 174 ? 16.762 -15.032 -10.025 1.00 93.50 174 GLU A O 1
ATOM 1403 N N . GLN A 1 175 ? 15.067 -13.630 -9.652 1.00 92.94 175 GLN A N 1
ATOM 1404 C CA . GLN A 1 175 ? 14.748 -13.517 -11.077 1.00 92.94 175 GLN A CA 1
ATOM 1405 C C . GLN A 1 175 ? 15.760 -12.633 -11.823 1.00 92.94 175 GLN A C 1
ATOM 1407 O O . GLN A 1 175 ? 16.257 -11.643 -11.300 1.00 92.94 175 GLN A O 1
ATOM 1412 N N . THR A 1 176 ? 16.014 -12.959 -13.092 1.00 90.25 176 THR A N 1
ATOM 1413 C CA . THR A 1 176 ? 16.985 -12.256 -13.956 1.00 90.25 176 THR A CA 1
ATOM 1414 C C . THR A 1 176 ? 16.342 -11.517 -15.133 1.00 90.25 176 THR A C 1
ATOM 1416 O O . THR A 1 176 ? 17.036 -10.971 -15.989 1.00 90.25 176 THR A O 1
ATOM 1419 N N . VAL A 1 177 ? 15.009 -11.515 -15.212 1.00 92.50 177 VAL A N 1
ATOM 1420 C CA . VAL A 1 177 ? 14.239 -10.932 -16.322 1.00 92.50 177 VAL A CA 1
ATOM 1421 C C . VAL A 1 177 ? 14.254 -9.409 -16.267 1.00 92.50 177 VAL A C 1
ATOM 1423 O O . VAL A 1 177 ? 14.355 -8.753 -17.303 1.00 92.50 177 VAL A O 1
ATOM 1426 N N . LEU A 1 178 ? 14.125 -8.854 -15.064 1.00 91.44 178 LEU A N 1
ATOM 1427 C CA . LEU A 1 178 ? 14.077 -7.426 -14.815 1.00 91.44 178 LEU A CA 1
ATOM 1428 C C . LEU A 1 178 ? 15.226 -7.036 -13.887 1.00 91.44 178 LEU A C 1
ATOM 1430 O O . LEU A 1 178 ? 15.313 -7.539 -12.769 1.00 91.44 178 LEU A O 1
ATOM 1434 N N . ALA A 1 179 ? 16.078 -6.117 -14.339 1.00 90.31 179 ALA A N 1
ATOM 1435 C CA . ALA A 1 179 ? 17.128 -5.554 -13.502 1.00 90.31 179 ALA A CA 1
ATOM 1436 C C . ALA A 1 179 ? 16.501 -4.600 -12.475 1.00 90.31 179 ALA A C 1
ATOM 1438 O O . ALA A 1 179 ? 16.003 -3.531 -12.831 1.00 90.31 179 ALA A O 1
ATOM 1439 N N . ILE A 1 180 ? 16.514 -5.009 -11.210 1.00 91.25 180 ILE A N 1
ATOM 1440 C CA . ILE A 1 180 ? 16.148 -4.188 -10.056 1.00 91.25 180 ILE A CA 1
ATOM 1441 C C . ILE A 1 180 ? 17.412 -4.075 -9.212 1.00 91.25 180 ILE A C 1
ATOM 1443 O O . ILE A 1 180 ? 18.131 -5.057 -9.063 1.00 91.25 180 ILE A O 1
ATOM 1447 N N . ALA A 1 181 ? 17.713 -2.878 -8.718 1.00 92.75 181 ALA A N 1
ATOM 1448 C CA . ALA A 1 181 ? 18.920 -2.660 -7.937 1.00 92.75 181 ALA A CA 1
ATOM 1449 C C . ALA A 1 181 ? 18.880 -3.466 -6.623 1.00 92.75 181 ALA A C 1
ATOM 1451 O O . ALA A 1 181 ? 17.842 -3.517 -5.953 1.00 92.75 181 ALA A O 1
ATOM 1452 N N . ASP A 1 182 ? 20.004 -4.099 -6.275 1.00 90.44 182 ASP A N 1
ATOM 1453 C CA . ASP A 1 182 ? 20.105 -4.995 -5.116 1.00 90.44 182 ASP A CA 1
ATOM 1454 C C . ASP A 1 182 ? 19.757 -4.271 -3.808 1.00 90.44 182 ASP A C 1
ATOM 1456 O O . ASP A 1 182 ? 19.027 -4.802 -2.978 1.00 90.44 182 ASP A O 1
ATOM 1460 N N . ASP A 1 183 ? 20.170 -3.009 -3.668 1.00 92.81 183 ASP A N 1
ATOM 1461 C CA . ASP A 1 183 ? 19.849 -2.156 -2.517 1.00 92.81 183 ASP A CA 1
ATOM 1462 C C . ASP A 1 183 ? 18.334 -1.951 -2.327 1.00 92.81 183 ASP A C 1
ATOM 1464 O O . ASP A 1 183 ? 17.821 -1.924 -1.204 1.00 92.81 183 ASP A O 1
ATOM 1468 N N . THR A 1 184 ? 17.597 -1.856 -3.433 1.00 92.25 184 THR A N 1
ATOM 1469 C CA . THR A 1 184 ? 16.140 -1.739 -3.441 1.00 92.25 184 THR A CA 1
ATOM 1470 C C . THR A 1 184 ? 15.501 -3.054 -3.001 1.00 92.25 184 THR A C 1
ATOM 1472 O O . THR A 1 184 ? 14.589 -3.047 -2.171 1.00 92.25 184 THR A O 1
ATOM 1475 N N . LEU A 1 185 ? 15.979 -4.191 -3.512 1.00 93.50 185 LEU A N 1
ATOM 1476 C CA . LEU A 1 185 ? 15.481 -5.516 -3.129 1.00 93.50 185 LEU A CA 1
ATOM 1477 C C . LEU A 1 185 ? 15.795 -5.852 -1.665 1.00 93.50 185 LEU A C 1
ATOM 1479 O O . LEU A 1 185 ? 14.924 -6.372 -0.961 1.00 93.50 185 LEU A O 1
ATOM 1483 N N . ASP A 1 186 ? 16.981 -5.489 -1.182 1.00 94.31 186 ASP A N 1
ATOM 1484 C CA . ASP A 1 186 ? 17.389 -5.636 0.214 1.00 94.31 186 ASP A CA 1
ATOM 1485 C C . ASP A 1 186 ? 16.466 -4.838 1.139 1.00 94.31 186 ASP A C 1
ATOM 1487 O O . ASP A 1 186 ? 15.929 -5.379 2.112 1.00 94.31 186 ASP A O 1
ATOM 1491 N N . MET A 1 187 ? 16.200 -3.569 0.806 1.00 94.88 187 MET A N 1
ATOM 1492 C CA . MET A 1 187 ? 15.263 -2.727 1.552 1.00 94.88 187 MET A CA 1
ATOM 1493 C C . MET A 1 187 ? 13.874 -3.374 1.642 1.00 94.88 187 MET A C 1
ATOM 1495 O O . MET A 1 187 ? 13.306 -3.471 2.734 1.00 94.88 187 MET A O 1
ATOM 1499 N N . TRP A 1 188 ? 13.315 -3.842 0.522 1.00 95.81 188 TRP A N 1
ATOM 1500 C CA . TRP A 1 188 ? 11.988 -4.466 0.518 1.00 95.81 188 TRP A CA 1
ATOM 1501 C C . TRP A 1 188 ? 11.958 -5.812 1.245 1.00 95.81 188 TRP A C 1
ATOM 1503 O O . TRP A 1 188 ? 10.960 -6.129 1.896 1.00 95.81 188 TRP A O 1
ATOM 1513 N N . THR A 1 189 ? 13.053 -6.570 1.214 1.00 95.88 189 THR A N 1
ATOM 1514 C CA . THR A 1 189 ? 13.202 -7.812 1.983 1.00 95.88 189 THR A CA 1
ATOM 1515 C C . THR A 1 189 ? 13.214 -7.532 3.485 1.00 95.88 189 THR A C 1
ATOM 1517 O O . THR A 1 189 ? 12.492 -8.187 4.243 1.00 95.88 189 THR A O 1
ATOM 1520 N N . ILE A 1 190 ? 13.947 -6.505 3.929 1.00 96.06 190 ILE A N 1
ATOM 1521 C CA . ILE A 1 190 ? 13.937 -6.057 5.328 1.00 96.06 190 ILE A CA 1
ATOM 1522 C C . ILE A 1 190 ? 12.526 -5.621 5.736 1.00 96.06 190 ILE A C 1
ATOM 1524 O O . ILE A 1 190 ? 12.035 -6.044 6.785 1.00 96.06 190 ILE A O 1
ATOM 1528 N N . LEU A 1 191 ? 11.838 -4.827 4.909 1.00 94.88 191 LEU A N 1
ATOM 1529 C CA . LEU A 1 191 ? 10.469 -4.389 5.194 1.00 94.88 191 LEU A CA 1
ATOM 1530 C C . LEU A 1 191 ? 9.488 -5.567 5.286 1.00 94.88 191 LEU A C 1
ATOM 1532 O O . LEU A 1 191 ? 8.630 -5.568 6.168 1.00 94.88 191 LEU A O 1
ATOM 1536 N N . ALA A 1 192 ? 9.643 -6.604 4.461 1.00 96.38 192 ALA A N 1
ATOM 1537 C CA . ALA A 1 192 ? 8.843 -7.823 4.562 1.00 96.38 192 ALA A CA 1
ATOM 1538 C C . ALA A 1 192 ? 9.041 -8.535 5.914 1.00 96.38 192 ALA A C 1
ATOM 1540 O O . ALA A 1 192 ? 8.067 -8.943 6.552 1.00 96.38 192 ALA A O 1
ATOM 1541 N N . VAL A 1 193 ? 10.283 -8.629 6.401 1.00 96.50 193 VAL A N 1
ATOM 1542 C CA . VAL A 1 193 ? 10.586 -9.188 7.732 1.00 96.50 193 VAL A CA 1
ATOM 1543 C C . VAL A 1 193 ? 10.005 -8.319 8.847 1.00 96.50 193 VAL A C 1
ATOM 1545 O O . VAL A 1 193 ? 9.389 -8.835 9.782 1.00 96.50 193 VAL A O 1
ATOM 1548 N N . VAL A 1 194 ? 10.129 -6.998 8.731 1.00 96.12 194 VAL A N 1
ATOM 1549 C CA . VAL A 1 194 ? 9.540 -6.035 9.672 1.00 96.12 194 VAL A CA 1
ATOM 1550 C C . VAL A 1 194 ? 8.014 -6.182 9.737 1.00 96.12 194 VAL A C 1
ATOM 1552 O O . VAL A 1 194 ? 7.446 -6.179 10.831 1.00 96.12 194 VAL A O 1
ATOM 1555 N N . LEU A 1 195 ? 7.343 -6.390 8.599 1.00 96.06 195 LEU A N 1
ATOM 1556 C CA . LEU A 1 195 ? 5.905 -6.673 8.543 1.00 96.06 195 LEU A CA 1
ATOM 1557 C C . LEU A 1 195 ? 5.543 -8.014 9.196 1.00 96.06 195 LEU A C 1
ATOM 1559 O O . LEU A 1 195 ? 4.534 -8.103 9.892 1.00 96.06 195 LEU A O 1
ATOM 1563 N N . MET A 1 196 ? 6.354 -9.062 9.027 1.00 95.56 196 MET A N 1
ATOM 1564 C CA . MET A 1 196 ? 6.116 -10.339 9.716 1.00 95.56 196 MET A CA 1
ATOM 1565 C C . MET A 1 196 ? 6.182 -10.171 11.236 1.00 95.56 196 MET A C 1
ATOM 1567 O O . MET A 1 196 ? 5.300 -10.641 11.960 1.00 95.56 196 MET A O 1
ATOM 1571 N N . MET A 1 197 ? 7.195 -9.448 11.716 1.00 95.06 197 MET A N 1
ATOM 1572 C CA . MET A 1 197 ? 7.352 -9.161 13.140 1.00 95.06 197 MET A CA 1
ATOM 1573 C C . MET A 1 197 ? 6.205 -8.304 13.676 1.00 95.06 197 MET A C 1
ATOM 1575 O O . MET A 1 197 ? 5.708 -8.570 14.769 1.00 95.06 197 MET A O 1
ATOM 1579 N N . SER A 1 198 ? 5.727 -7.320 12.912 1.00 94.00 198 SER A N 1
ATOM 1580 C CA . SER A 1 198 ? 4.619 -6.468 13.348 1.00 94.00 198 SER A CA 1
ATOM 1581 C C . SER A 1 198 ? 3.312 -7.243 13.510 1.00 94.00 198 SER A C 1
ATOM 1583 O O . SER A 1 198 ? 2.605 -7.057 14.500 1.00 94.00 198 SER A O 1
ATOM 1585 N N . VAL A 1 199 ? 3.022 -8.180 12.603 1.00 92.12 199 VAL A N 1
ATOM 1586 C CA . VAL A 1 199 ? 1.857 -9.068 12.708 1.00 92.12 199 VAL A CA 1
ATOM 1587 C C . VAL A 1 199 ? 1.931 -9.920 13.976 1.00 92.12 199 VAL A C 1
ATOM 1589 O O . VAL A 1 199 ? 0.931 -10.065 14.684 1.00 92.12 199 VAL A O 1
ATOM 1592 N N . LEU A 1 200 ? 3.116 -10.439 14.306 1.00 91.69 200 LEU A N 1
ATOM 1593 C CA . LEU A 1 200 ? 3.335 -11.227 15.517 1.00 91.69 200 LEU A CA 1
ATOM 1594 C C . LEU A 1 200 ? 3.170 -10.384 16.792 1.00 91.69 200 LEU A C 1
ATOM 1596 O O . LEU A 1 200 ? 2.426 -10.780 17.690 1.00 91.69 200 LEU A O 1
ATOM 1600 N N . VAL A 1 201 ? 3.782 -9.196 16.841 1.00 91.00 201 VAL A N 1
ATOM 1601 C CA . VAL A 1 201 ? 3.653 -8.248 17.964 1.00 91.00 201 VAL A CA 1
ATOM 1602 C C . VAL A 1 201 ? 2.198 -7.821 18.163 1.00 91.00 201 VAL A C 1
ATOM 1604 O O . VAL A 1 201 ? 1.710 -7.793 19.294 1.00 91.00 201 VAL A O 1
ATOM 1607 N N . PHE A 1 202 ? 1.474 -7.537 17.078 1.00 87.38 202 PHE A N 1
ATOM 1608 C CA . PHE A 1 202 ? 0.057 -7.185 17.140 1.00 87.38 202 PHE A CA 1
ATOM 1609 C C . PHE A 1 202 ? -0.780 -8.304 17.762 1.00 87.38 202 PHE A C 1
ATOM 1611 O O . PHE A 1 202 ? -1.618 -8.045 18.626 1.00 87.38 202 PHE A O 1
ATOM 1618 N N . ASN A 1 203 ? -0.541 -9.550 17.348 1.00 86.62 203 ASN A N 1
ATOM 1619 C CA . ASN A 1 203 ? -1.261 -10.699 17.880 1.00 86.62 203 ASN A CA 1
ATOM 1620 C C . ASN A 1 203 ? -0.944 -10.954 19.356 1.00 86.62 203 ASN A C 1
ATOM 1622 O O . ASN A 1 203 ? -1.867 -11.202 20.127 1.00 86.62 203 ASN A O 1
ATOM 1626 N N . MET A 1 204 ? 0.323 -10.838 19.765 1.00 85.56 204 MET A N 1
ATOM 1627 C CA . MET A 1 204 ? 0.709 -10.959 21.175 1.00 85.56 204 MET A CA 1
ATOM 1628 C C . MET A 1 204 ? 0.001 -9.911 22.041 1.00 85.56 204 MET A C 1
ATOM 1630 O O . MET A 1 204 ? -0.608 -10.266 23.042 1.00 85.56 204 MET A O 1
ATOM 1634 N N . ASN A 1 205 ? -0.022 -8.644 21.614 1.00 81.94 205 ASN A N 1
ATOM 1635 C CA . ASN A 1 205 ? -0.698 -7.560 22.340 1.00 81.94 205 ASN A CA 1
ATOM 1636 C C . ASN A 1 205 ? -2.225 -7.724 22.449 1.00 81.94 205 ASN A C 1
ATOM 1638 O O . ASN A 1 205 ? -2.849 -7.028 23.240 1.00 81.94 205 ASN A O 1
ATOM 1642 N N . ARG A 1 206 ? -2.839 -8.595 21.639 1.00 74.81 206 ARG A N 1
ATOM 1643 C CA . ARG A 1 206 ? -4.283 -8.894 21.646 1.00 74.81 206 ARG A CA 1
ATOM 1644 C C . ARG A 1 206 ? -4.648 -10.107 22.508 1.00 74.81 206 ARG A C 1
ATOM 1646 O O . ARG A 1 206 ? -5.836 -10.345 22.713 1.00 74.81 206 ARG A O 1
ATOM 1653 N N . GLN A 1 207 ? -3.658 -10.909 22.904 1.00 63.53 207 GLN A N 1
ATOM 1654 C CA . GLN A 1 207 ? -3.833 -12.115 23.723 1.00 63.53 207 GLN A CA 1
ATOM 1655 C C . GLN A 1 207 ? -3.713 -11.841 25.231 1.00 63.53 207 GLN A C 1
ATOM 1657 O O . GLN A 1 207 ? -4.106 -12.702 26.017 1.00 63.53 207 GLN A O 1
ATOM 1662 N N . TYR A 1 208 ? -3.202 -10.666 25.610 1.00 49.31 208 TYR A N 1
ATOM 1663 C CA . TYR A 1 208 ? -3.182 -10.133 26.976 1.00 49.31 208 TYR A CA 1
ATOM 1664 C C . TYR A 1 208 ? -4.325 -9.139 27.184 1.00 49.31 208 TYR A C 1
ATOM 1666 O O . TYR A 1 208 ? -4.842 -9.093 28.321 1.00 49.31 208 TYR A O 1
#

pLDDT: mean 87.68, std 7.91, range [49.31, 97.62]

Sequence (208 aa):
MTDWLILFSNFIAGSVRIIVCLFLISRLLSAKKPEKKSIAMVLAGVAFISIILNVIGLSDFYRTILETILIVVCARCFQETDTRMGLFLGFFYEIAVAFWQFLFAAWLGVLFRSPIFLDYETGYGQIAVWCFHLLLIALIWYVFQRPNIAGKEAFRFVSVIVLIGFVAVITLSEQTVLAIADDTLDMWTILAVVLMMSVLVFNMNRQY

Secondary structure (DSSP, 8-state):
-HHHHHHHHHHHHHHHHHHHHHHHHHHHTTPPPPPHHHHHHHHHHHHHHHHHHHHHT--HHHHHHHHHHHHHHHHHHHH---HHHHHHHHHHHHHHHHHHHHHHHHHHHHHTT-GGGG-TTSHHHHHHHHHHHHHHHHHHHHHHH-TT--HHHHHHHHHHHHHHHHHHHHHHHH--SS---HHHHHHHHHHHHHHHHHHHHHHHHHH-

Radius of gyration: 17.27 Å; chains: 1; bounding box: 39×40×47 Å

Organism: NCBI:txid2838499

Foldseek 3Di:
DLVVVLLVLQLVLLLLLLLLLQLVCCQLVVFDRQDPVLSVQSSVQSNVLSVVCVVVVDDCVVVLVSSLVSSLVSCVVGRVDDSVVSNLSSVLSSLVLVLVLQLQLLVVCLVVLHNVCNVSSDPNVSVSSVVSSVVSVVVSVVVVVCSPQDLVNVLVVQLVVLVVSLVSLVVSLPDDSDDDDPVVSVVSNVSSVVSNVSSVVSSVVVVD